Protein AF-A0A5N4AB97-F1 (afdb_monomer)

Mean predicted aligned error: 15.53 Å

InterPro domains:
  IPR000719 Protein kinase domain [PF00069] (28-121)
  IPR000719 Protein kinase domain [PS50011] (28-212)
  IPR011009 Protein kinase-like domain superfamily [SSF56112] (27-206)
  IPR017441 Protein kinase, ATP binding site [PS00107] (34-59)

Structure (mmCIF, N/CA/C/O backbone):
data_AF-A0A5N4AB97-F1
#
_entry.id   AF-A0A5N4AB97-F1
#
loop_
_atom_site.group_PDB
_atom_site.id
_atom_site.type_symbol
_atom_site.label_atom_id
_atom_site.label_alt_id
_atom_site.label_comp_id
_atom_site.label_asym_id
_atom_site.label_entity_id
_atom_site.label_seq_id
_atom_site.pdbx_PDB_ins_code
_atom_site.Cartn_x
_atom_site.Cartn_y
_atom_site.Cartn_z
_atom_site.occupancy
_atom_site.B_iso_or_equiv
_atom_site.auth_seq_id
_atom_site.auth_comp_id
_atom_site.auth_asym_id
_atom_site.auth_atom_id
_atom_site.pdbx_PDB_model_num
ATOM 1 N N . MET A 1 1 ? 22.735 -23.171 37.800 1.00 32.88 1 MET A N 1
ATOM 2 C CA . MET A 1 1 ? 22.815 -22.797 36.371 1.00 32.88 1 MET A CA 1
ATOM 3 C C . MET A 1 1 ? 21.417 -22.497 35.858 1.00 32.88 1 MET A C 1
ATOM 5 O O . MET A 1 1 ? 20.535 -23.327 35.999 1.00 32.88 1 MET A O 1
ATOM 9 N N . SER A 1 2 ? 21.238 -21.265 35.385 1.00 30.67 2 SER A N 1
ATOM 10 C CA . SER A 1 2 ? 19.986 -20.516 35.212 1.00 30.67 2 SER A CA 1
ATOM 11 C C . SER A 1 2 ? 18.867 -21.206 34.412 1.00 30.67 2 SER A C 1
ATOM 13 O O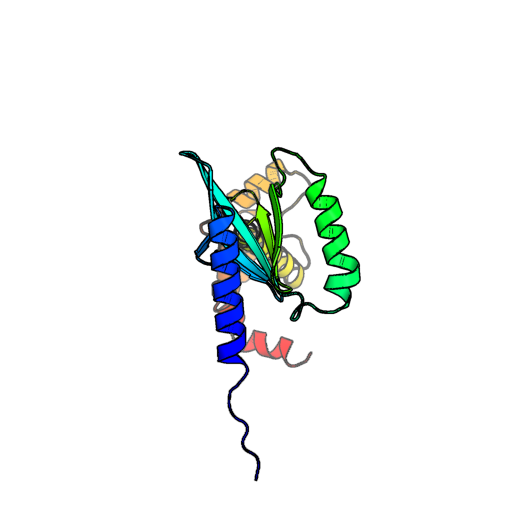 . SER A 1 2 ? 19.073 -21.641 33.282 1.00 30.67 2 SER A O 1
ATOM 15 N N . LEU A 1 3 ? 17.657 -21.192 34.989 1.00 32.88 3 LEU A N 1
ATOM 16 C CA . LEU A 1 3 ? 16.373 -21.345 34.303 1.00 32.88 3 LEU A CA 1
ATOM 17 C C . LEU A 1 3 ? 16.044 -20.058 33.521 1.00 32.88 3 LEU A C 1
ATOM 19 O O . LEU A 1 3 ? 15.574 -19.085 34.109 1.00 32.88 3 LEU A O 1
ATOM 23 N N . PHE A 1 4 ? 16.163 -20.067 32.193 1.00 29.14 4 PHE A N 1
ATOM 24 C CA . PHE A 1 4 ? 15.469 -19.089 31.343 1.00 29.14 4 PHE A CA 1
ATOM 25 C C . PHE A 1 4 ? 14.158 -19.693 30.833 1.00 29.14 4 PHE A C 1
ATOM 27 O O . PHE A 1 4 ? 14.073 -20.301 29.769 1.00 29.14 4 PHE A O 1
ATOM 34 N N . ARG A 1 5 ? 13.113 -19.550 31.653 1.00 32.31 5 ARG A N 1
ATOM 35 C CA . ARG A 1 5 ? 11.745 -19.986 31.353 1.00 32.31 5 ARG A CA 1
ATOM 36 C C . ARG A 1 5 ? 11.065 -18.952 30.444 1.00 32.31 5 ARG A C 1
ATOM 38 O O . ARG A 1 5 ? 11.001 -17.769 30.774 1.00 32.31 5 ARG A O 1
ATOM 45 N N . PHE A 1 6 ? 10.528 -19.409 29.313 1.00 35.88 6 PHE A N 1
ATOM 46 C CA . PHE A 1 6 ? 9.675 -18.655 28.387 1.00 35.88 6 PHE A CA 1
ATOM 47 C C . PHE A 1 6 ? 8.452 -18.040 29.107 1.00 35.88 6 PHE A C 1
ATOM 49 O O . PHE A 1 6 ? 7.396 -18.659 29.194 1.00 35.88 6 PHE A O 1
ATOM 56 N N . HIS A 1 7 ? 8.569 -16.804 29.604 1.00 35.62 7 HIS A N 1
ATOM 57 C CA . HIS A 1 7 ? 7.453 -16.076 30.237 1.00 35.62 7 HIS A CA 1
ATOM 58 C C . HIS A 1 7 ? 6.840 -14.962 29.367 1.00 35.62 7 HIS A C 1
ATOM 60 O O . HIS A 1 7 ? 5.717 -14.534 29.631 1.00 35.62 7 HIS A O 1
ATOM 66 N N . LYS A 1 8 ? 7.503 -14.526 28.283 1.00 36.41 8 LYS A N 1
ATOM 67 C CA . LYS A 1 8 ? 7.011 -13.415 27.436 1.00 36.41 8 LYS A CA 1
ATOM 68 C C . LYS A 1 8 ? 5.782 -13.757 26.574 1.00 36.41 8 LYS A C 1
ATOM 70 O O . LYS A 1 8 ? 5.009 -12.859 26.265 1.00 36.41 8 LYS A O 1
ATOM 75 N N . SER A 1 9 ? 5.572 -15.022 26.199 1.00 47.09 9 SER A N 1
ATOM 76 C CA . SER A 1 9 ? 4.511 -15.405 25.244 1.00 47.09 9 SER A CA 1
ATOM 77 C C . SER A 1 9 ? 3.095 -15.381 25.853 1.00 47.09 9 SER A C 1
ATOM 79 O O . SER A 1 9 ? 2.187 -14.797 25.265 1.00 47.09 9 SER A O 1
ATOM 81 N N . LYS A 1 10 ? 2.906 -15.912 27.072 1.00 45.75 10 LYS A N 1
ATOM 82 C CA . LYS A 1 10 ? 1.581 -15.979 27.726 1.00 45.75 10 LYS A CA 1
ATOM 83 C C . LYS A 1 10 ? 1.002 -14.607 28.091 1.00 45.75 10 LYS A C 1
ATOM 85 O O . LYS A 1 10 ? -0.193 -14.389 27.926 1.00 45.75 10 LYS A O 1
ATOM 90 N N . SER A 1 11 ? 1.834 -13.678 28.569 1.00 58.28 11 SER A N 1
ATOM 91 C CA . SER A 1 11 ? 1.376 -12.343 28.987 1.00 58.28 11 SER A CA 1
ATOM 92 C C . SER A 1 11 ? 0.908 -11.491 27.799 1.00 58.28 11 SER A C 1
ATOM 94 O O . SER A 1 11 ? -0.183 -10.931 27.854 1.00 58.28 11 SER A O 1
ATOM 96 N N . ILE A 1 12 ? 1.673 -11.470 26.700 1.00 59.78 12 ILE A N 1
ATOM 97 C CA . ILE A 1 12 ? 1.332 -10.708 25.484 1.00 59.78 12 ILE A CA 1
ATOM 98 C C . ILE A 1 12 ? 0.067 -11.269 24.821 1.00 59.78 12 ILE A C 1
ATOM 100 O O . ILE A 1 12 ? -0.774 -10.513 24.331 1.00 59.78 12 ILE A O 1
ATOM 104 N N . TYR A 1 13 ? -0.081 -12.596 24.810 1.00 59.31 13 TYR A N 1
ATOM 105 C CA . TYR A 1 13 ? -1.264 -13.257 24.263 1.00 59.31 13 TYR A CA 1
ATOM 106 C C . TYR A 1 13 ? -2.533 -12.894 25.050 1.00 59.31 13 TYR A C 1
ATOM 108 O O . TYR A 1 13 ? -3.534 -12.500 24.454 1.00 59.31 13 TYR A O 1
ATOM 116 N N . ASN A 1 14 ? -2.463 -12.916 26.384 1.00 68.75 14 ASN A N 1
ATOM 117 C CA . ASN A 1 14 ? -3.582 -12.529 27.245 1.00 68.75 14 ASN A CA 1
ATOM 118 C C . ASN A 1 14 ? -3.942 -11.037 27.109 1.00 68.75 14 ASN A C 1
ATOM 120 O O . ASN A 1 14 ? -5.120 -10.707 27.006 1.00 68.75 14 ASN A O 1
ATOM 124 N N . GLU A 1 15 ? -2.947 -10.143 27.030 1.00 73.06 15 GLU A N 1
ATOM 125 C CA . GLU A 1 15 ? -3.148 -8.700 26.792 1.00 73.06 15 GLU A CA 1
ATOM 126 C C . GLU A 1 15 ? -3.842 -8.452 25.437 1.00 73.06 15 GLU A C 1
ATOM 128 O O . GLU A 1 15 ? -4.758 -7.639 25.329 1.00 73.06 15 GLU A O 1
ATOM 133 N N . THR A 1 16 ? -3.474 -9.221 24.406 1.00 77.50 16 THR A N 1
ATOM 134 C CA . THR A 1 16 ? -4.087 -9.135 23.070 1.00 77.50 16 THR A CA 1
ATOM 135 C C . THR A 1 16 ? -5.552 -9.583 23.080 1.00 77.50 16 THR A C 1
ATOM 137 O O . THR A 1 16 ? -6.397 -8.937 22.458 1.00 77.50 16 THR A O 1
ATOM 140 N N . ILE A 1 17 ? -5.876 -10.662 23.801 1.00 81.44 17 ILE A N 1
ATOM 141 C CA . ILE A 1 17 ? -7.257 -11.147 23.938 1.00 81.44 17 ILE A CA 1
ATOM 142 C C . ILE A 1 17 ? -8.130 -10.114 24.652 1.00 81.44 17 ILE A C 1
ATOM 144 O O . ILE A 1 17 ? -9.234 -9.827 24.189 1.00 81.44 17 ILE A O 1
ATOM 148 N N . GLU A 1 18 ? -7.648 -9.539 25.754 1.00 87.00 18 GLU A N 1
ATOM 149 C CA . GLU A 1 18 ? -8.392 -8.508 26.485 1.00 87.00 18 GLU A CA 1
ATOM 150 C C . GLU A 1 18 ? -8.622 -7.255 25.633 1.00 87.00 18 GLU A C 1
ATOM 152 O O . GLU A 1 18 ? -9.734 -6.722 25.606 1.00 87.00 18 GLU A O 1
ATOM 157 N N . ASN A 1 19 ? -7.631 -6.845 24.836 1.00 89.00 19 ASN A N 1
ATOM 158 C CA . ASN A 1 19 ? -7.804 -5.750 23.884 1.00 89.00 19 ASN A CA 1
ATOM 159 C C . ASN A 1 19 ? -8.920 -6.036 22.872 1.00 89.00 19 ASN A C 1
ATOM 161 O O . ASN A 1 19 ? -9.784 -5.188 22.653 1.00 89.00 19 ASN A O 1
ATOM 165 N N . PHE A 1 20 ? -8.945 -7.235 22.280 1.00 89.88 20 PHE A N 1
ATOM 166 C CA . PHE A 1 20 ? -9.992 -7.609 21.326 1.00 89.88 20 PHE A CA 1
ATOM 167 C C . PHE A 1 20 ? -11.374 -7.719 21.971 1.00 89.88 20 PHE A C 1
ATOM 169 O O . PHE A 1 20 ? -12.363 -7.339 21.346 1.00 89.88 20 PHE A O 1
ATOM 176 N N . LYS A 1 21 ? -11.467 -8.167 23.228 1.00 90.69 21 LYS A N 1
ATOM 177 C CA . LYS A 1 21 ? -12.730 -8.125 23.979 1.00 90.69 21 LYS A CA 1
ATOM 178 C C . LYS A 1 21 ? -13.211 -6.690 24.180 1.00 90.69 21 LYS A C 1
ATOM 180 O O . LYS A 1 21 ? -14.392 -6.425 23.974 1.00 90.69 21 LYS A O 1
ATOM 185 N N . CYS A 1 22 ? -12.320 -5.778 24.567 1.00 92.00 22 CYS A N 1
ATOM 186 C CA . CYS A 1 22 ? -12.648 -4.363 24.742 1.00 92.00 22 CYS A CA 1
ATOM 187 C C . CYS A 1 22 ? -13.137 -3.738 23.424 1.00 92.00 22 CYS A C 1
ATOM 189 O O . CYS A 1 22 ? -14.217 -3.154 23.381 1.00 92.00 22 CYS A O 1
ATOM 191 N N . LEU A 1 23 ? -12.420 -3.974 22.321 1.00 92.94 23 LEU A N 1
ATOM 192 C CA . LEU A 1 23 ? -12.822 -3.525 20.984 1.00 92.94 23 LEU A CA 1
ATOM 193 C C . LEU A 1 23 ? -14.185 -4.076 20.559 1.00 92.94 23 LEU A C 1
ATOM 195 O O . LEU A 1 23 ? -15.013 -3.322 20.052 1.00 92.94 23 LEU A O 1
ATOM 199 N N . LYS A 1 24 ? -14.459 -5.357 20.834 1.00 92.69 24 LYS A N 1
ATOM 200 C CA . LYS A 1 24 ? -15.750 -5.978 20.516 1.00 92.69 24 LYS A CA 1
ATOM 201 C C . LYS A 1 24 ? -16.909 -5.316 21.264 1.00 92.69 24 LYS A C 1
ATOM 203 O O . LYS A 1 24 ? -17.969 -5.135 20.676 1.00 92.69 24 LYS A O 1
ATOM 208 N N . ARG A 1 25 ? -16.711 -4.908 22.525 1.00 91.81 25 ARG A N 1
ATOM 209 C CA . ARG A 1 25 ? -17.718 -4.139 23.289 1.00 91.81 25 ARG A CA 1
ATOM 210 C C . ARG A 1 25 ? -17.980 -2.759 22.683 1.00 91.81 25 ARG A C 1
ATOM 212 O O . ARG A 1 25 ? -19.085 -2.251 22.805 1.00 91.81 25 ARG A O 1
ATOM 219 N N . LEU A 1 26 ? -16.986 -2.183 22.009 1.00 92.19 26 LEU A N 1
ATOM 220 C CA . LEU A 1 26 ? -17.092 -0.918 21.276 1.00 92.19 26 LEU A CA 1
ATOM 221 C C . LEU A 1 26 ? -17.614 -1.096 19.837 1.00 92.19 26 LEU A C 1
ATOM 223 O O . LEU A 1 26 ? -17.640 -0.134 19.075 1.00 92.19 26 LEU A O 1
ATOM 227 N N . GLY A 1 27 ? -18.017 -2.313 19.454 1.00 93.75 27 GLY A N 1
ATOM 228 C CA . GLY A 1 27 ? -18.560 -2.622 18.130 1.00 93.75 27 GLY A CA 1
ATOM 229 C C . GLY A 1 27 ? -17.512 -2.947 17.064 1.00 93.75 27 GLY A C 1
ATOM 230 O O .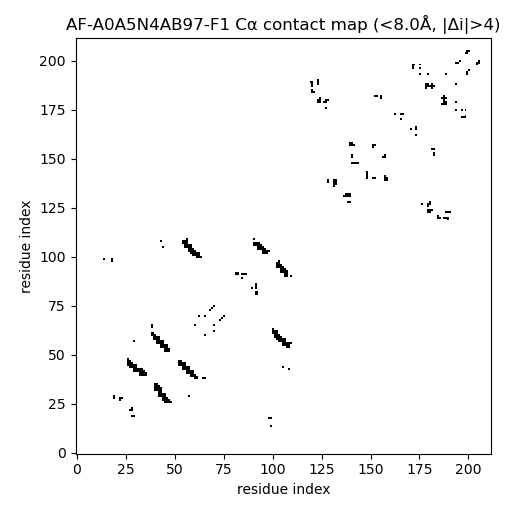 GLY A 1 27 ? -17.879 -3.107 15.903 1.00 93.75 27 GLY A O 1
ATOM 231 N N . TYR A 1 28 ? -16.230 -3.073 17.423 1.00 96.06 28 TYR A N 1
ATOM 232 C CA . TYR A 1 28 ? -15.148 -3.381 16.485 1.00 96.06 28 TYR A CA 1
ATOM 233 C C . TYR A 1 28 ? -14.708 -4.844 16.558 1.00 96.06 28 TYR A C 1
ATOM 235 O O . TYR A 1 28 ? -14.349 -5.358 17.618 1.00 96.06 28 TYR A O 1
ATOM 243 N N . VAL A 1 29 ? -14.634 -5.498 15.402 1.00 95.75 29 VAL A N 1
ATOM 244 C CA . VAL A 1 29 ? -14.070 -6.843 15.248 1.00 95.75 29 VAL A CA 1
ATOM 245 C C . VAL A 1 29 ? -12.880 -6.776 14.302 1.00 95.75 29 VAL A C 1
ATOM 247 O O . VAL A 1 29 ? -13.022 -6.389 13.145 1.00 95.75 29 VAL A O 1
ATOM 250 N N . ILE A 1 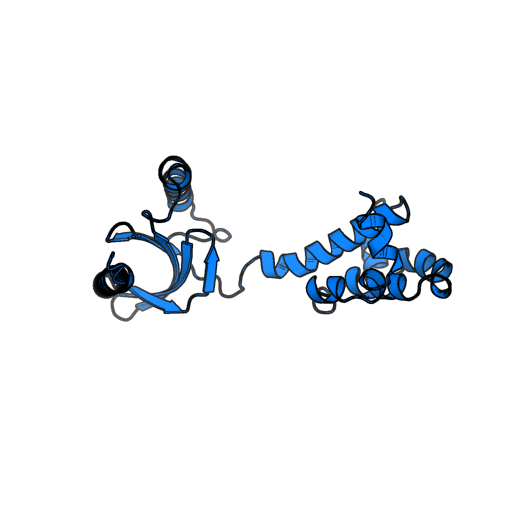30 ? -11.698 -7.148 14.794 1.00 95.44 30 ILE A N 1
ATOM 251 C CA . ILE A 1 30 ? -10.468 -7.193 13.995 1.00 95.44 30 ILE A CA 1
ATOM 252 C C . ILE A 1 30 ? -10.399 -8.530 13.249 1.00 95.44 30 ILE A C 1
ATOM 254 O O . ILE A 1 30 ? -10.517 -9.591 13.858 1.00 95.44 30 ILE A O 1
ATOM 258 N N . GLY A 1 31 ? -10.207 -8.467 11.935 1.00 93.56 31 GLY A N 1
ATOM 259 C CA . GLY A 1 31 ? -10.077 -9.606 11.031 1.00 93.56 31 GLY A C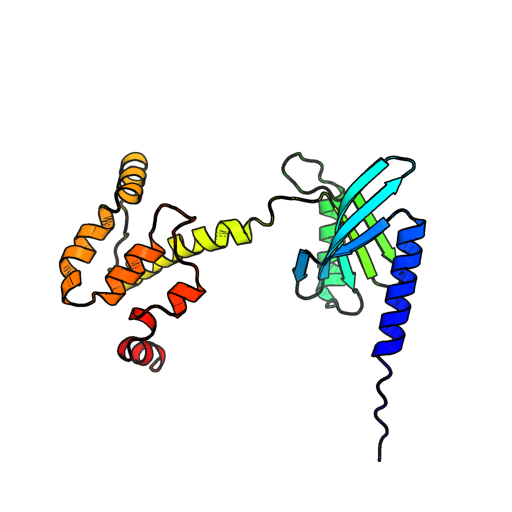A 1
ATOM 260 C C . GLY A 1 31 ? -8.639 -9.831 10.556 1.00 93.56 31 GLY A C 1
ATOM 261 O O . GLY A 1 31 ? -7.670 -9.582 11.278 1.00 93.56 31 GLY A O 1
ATOM 262 N N . GLN A 1 32 ? -8.503 -10.323 9.320 1.00 92.88 32 GLN A N 1
ATOM 263 C CA . GLN A 1 32 ? -7.213 -10.708 8.739 1.00 92.88 32 GLN A CA 1
ATOM 264 C C . GLN A 1 32 ? -6.244 -9.529 8.578 1.00 92.88 32 GLN A C 1
ATOM 266 O O . GLN A 1 32 ? -6.657 -8.393 8.331 1.00 92.88 32 GLN A O 1
ATOM 271 N N . LYS A 1 33 ? -4.941 -9.820 8.664 1.00 93.50 33 LYS A N 1
ATOM 272 C CA . LYS A 1 33 ? -3.867 -8.869 8.350 1.00 93.50 33 LYS A CA 1
ATOM 273 C C . LYS A 1 33 ? -3.854 -8.586 6.843 1.00 93.50 33 LYS A C 1
ATOM 275 O O . LYS A 1 33 ? -3.930 -9.519 6.054 1.00 93.50 33 LYS A O 1
ATOM 280 N N . ILE A 1 34 ? -3.741 -7.315 6.472 1.00 91.06 34 ILE A N 1
ATOM 281 C CA . ILE A 1 34 ? -3.623 -6.831 5.084 1.00 91.06 34 ILE A CA 1
ATOM 282 C C . ILE A 1 34 ? -2.331 -6.052 4.833 1.00 91.06 34 ILE A C 1
ATOM 284 O O . ILE A 1 34 ? -1.974 -5.835 3.688 1.00 91.06 34 ILE A O 1
ATOM 288 N N . GLY A 1 35 ? -1.619 -5.651 5.887 1.00 87.19 35 GLY A N 1
ATOM 289 C CA . GLY A 1 35 ? -0.333 -4.977 5.760 1.00 87.19 35 GLY A CA 1
ATOM 290 C C . GLY A 1 35 ? 0.506 -5.120 7.022 1.00 87.19 35 GLY A C 1
ATOM 291 O O . GLY A 1 35 ? -0.012 -5.350 8.119 1.00 87.19 35 GLY A O 1
ATOM 292 N N . GLU A 1 36 ? 1.816 -4.984 6.873 1.00 87.12 36 GLU A N 1
ATOM 293 C CA . GLU A 1 36 ? 2.775 -5.014 7.971 1.00 87.12 36 GLU A CA 1
ATOM 294 C C . GLU A 1 36 ? 3.862 -3.973 7.724 1.00 87.12 36 GLU A C 1
ATOM 296 O O . GLU A 1 36 ? 4.356 -3.823 6.614 1.00 87.12 36 GLU A O 1
ATOM 301 N N . GLY A 1 37 ? 4.208 -3.235 8.771 1.00 77.00 37 GLY A N 1
ATOM 302 C CA . GLY A 1 37 ? 5.336 -2.317 8.799 1.00 77.00 37 GLY A CA 1
ATOM 303 C C . GLY A 1 37 ? 6.201 -2.600 10.022 1.00 77.00 37 GLY A C 1
ATOM 304 O O . GLY A 1 37 ? 5.853 -3.423 10.866 1.00 77.00 37 GLY A O 1
ATOM 305 N N . ALA A 1 38 ? 7.308 -1.871 10.162 1.00 72.06 38 ALA A N 1
ATOM 306 C CA . ALA A 1 38 ? 8.312 -2.133 11.199 1.00 72.06 38 ALA A CA 1
ATOM 307 C C . ALA A 1 38 ? 7.751 -2.179 12.640 1.00 72.06 38 ALA A C 1
ATOM 309 O O . ALA A 1 38 ? 8.228 -2.953 13.468 1.00 72.06 38 ALA A O 1
ATOM 310 N N . TYR A 1 39 ? 6.728 -1.369 12.942 1.00 77.88 39 TYR A N 1
ATOM 311 C CA . TYR A 1 39 ? 6.141 -1.244 14.289 1.00 77.88 39 TYR A CA 1
ATOM 312 C C . TYR A 1 39 ? 4.613 -1.343 14.311 1.00 77.88 39 TYR A C 1
ATOM 314 O O . TYR A 1 39 ? 3.985 -1.137 15.354 1.00 77.88 39 TYR A O 1
ATOM 322 N N . SER A 1 40 ? 4.005 -1.635 13.164 1.00 85.50 40 SER A N 1
ATOM 323 C CA . SER A 1 40 ? 2.558 -1.626 13.004 1.00 85.50 40 SER A CA 1
ATOM 324 C C . SER A 1 40 ? 2.091 -2.776 12.141 1.00 85.50 40 SER A C 1
ATOM 326 O O . SER A 1 40 ? 2.755 -3.146 11.179 1.00 85.50 40 SER A O 1
ATOM 328 N N . LYS A 1 41 ? 0.893 -3.271 12.420 1.00 91.44 41 LYS A N 1
ATOM 329 C CA . LYS A 1 41 ? 0.174 -4.161 11.509 1.00 91.44 41 LYS A CA 1
ATOM 330 C C . LYS A 1 41 ? -1.127 -3.503 11.091 1.00 91.44 41 LYS A C 1
ATOM 332 O O . LYS A 1 41 ? -1.749 -2.819 11.899 1.00 91.44 41 LYS A O 1
ATOM 337 N N . VAL A 1 42 ? -1.533 -3.718 9.852 1.00 93.00 42 VAL A N 1
ATOM 338 C CA . VAL A 1 42 ? -2.822 -3.263 9.338 1.00 93.00 42 VAL A CA 1
ATOM 339 C C . VAL A 1 42 ? -3.698 -4.488 9.137 1.00 93.00 42 VAL A C 1
ATOM 341 O O . VAL A 1 42 ? -3.290 -5.441 8.476 1.00 93.00 42 VAL A O 1
ATOM 344 N N . CYS A 1 43 ? -4.888 -4.479 9.724 1.00 94.81 43 CYS A N 1
ATOM 345 C CA . CYS A 1 43 ? -5.880 -5.541 9.590 1.00 94.81 43 CYS A CA 1
ATOM 346 C C . CYS A 1 43 ? -7.175 -4.995 8.988 1.00 94.81 43 CYS A C 1
ATOM 348 O O . CYS A 1 43 ? -7.481 -3.815 9.134 1.00 94.81 43 CYS A O 1
ATOM 350 N N . ILE A 1 44 ? -7.977 -5.861 8.374 1.00 95.31 44 ILE A N 1
ATOM 351 C CA . ILE A 1 44 ? -9.394 -5.557 8.142 1.00 95.31 44 ILE A CA 1
ATOM 352 C C . ILE A 1 44 ? -10.077 -5.444 9.506 1.00 95.31 44 ILE A C 1
ATOM 354 O O . ILE A 1 44 ? -9.770 -6.208 10.420 1.00 95.31 44 ILE A O 1
ATOM 358 N N . ALA A 1 45 ? -11.013 -4.516 9.644 1.00 96.81 45 ALA A N 1
ATOM 359 C CA . ALA A 1 45 ? -11.908 -4.432 10.783 1.00 96.81 45 ALA A CA 1
ATOM 360 C C . ALA A 1 45 ? -13.360 -4.306 10.314 1.00 96.81 45 ALA A C 1
ATOM 362 O O . ALA A 1 45 ? -13.639 -3.753 9.252 1.00 96.81 45 ALA A O 1
ATOM 363 N N . LEU A 1 46 ? -14.286 -4.824 11.111 1.00 96.31 46 LEU A N 1
ATOM 364 C CA . LEU A 1 46 ? -15.718 -4.615 10.938 1.00 96.31 46 LEU A CA 1
ATOM 365 C C . LEU A 1 46 ? -16.218 -3.789 12.116 1.00 96.31 46 LEU A C 1
ATOM 367 O O . LEU A 1 46 ? -15.978 -4.155 13.267 1.00 96.31 46 LEU A O 1
ATOM 371 N N . PHE A 1 47 ? -16.892 -2.683 11.824 1.00 96.31 47 PHE A N 1
ATOM 372 C CA . PHE A 1 47 ? -17.608 -1.888 12.811 1.00 96.31 47 PHE A CA 1
ATOM 373 C C . PHE A 1 47 ? -19.103 -2.170 12.700 1.00 96.31 47 PHE A C 1
ATOM 375 O O . PHE A 1 47 ? -19.649 -2.101 11.600 1.00 96.31 47 PHE A O 1
ATOM 382 N N . THR A 1 48 ? -19.750 -2.488 13.820 1.00 94.69 48 THR A N 1
ATOM 383 C CA . THR A 1 48 ? -21.191 -2.763 13.895 1.00 94.69 48 THR A CA 1
ATOM 384 C C . THR A 1 48 ? -21.856 -1.804 14.876 1.00 94.69 48 THR A C 1
ATOM 386 O O . THR A 1 48 ? -21.444 -1.726 16.034 1.00 94.69 48 THR A O 1
ATOM 389 N N . ARG A 1 49 ? -22.903 -1.099 14.434 1.00 91.00 49 ARG A N 1
ATOM 390 C CA . ARG A 1 49 ? -23.747 -0.251 15.288 1.00 91.00 49 ARG A CA 1
ATOM 391 C C . ARG A 1 49 ? -25.211 -0.414 14.879 1.00 91.00 49 ARG A C 1
ATOM 393 O O . ARG A 1 49 ? -25.609 0.069 13.824 1.00 91.00 49 ARG A O 1
ATOM 400 N N . GLY A 1 50 ? -25.999 -1.087 15.721 1.00 89.75 50 GLY A N 1
ATOM 401 C CA . GLY A 1 50 ? -27.340 -1.543 15.332 1.00 89.75 50 GLY A CA 1
ATOM 402 C C . GLY A 1 50 ? -27.245 -2.523 14.160 1.00 89.75 50 GLY A C 1
ATOM 403 O O . GLY A 1 50 ? -26.372 -3.389 14.167 1.00 89.75 50 GLY A O 1
ATOM 404 N N . ASP A 1 51 ? -28.072 -2.325 13.136 1.00 89.88 51 ASP A N 1
ATOM 405 C CA . ASP A 1 51 ? -28.073 -3.149 11.916 1.00 89.88 51 ASP A CA 1
ATOM 406 C C . ASP A 1 51 ? -26.998 -2.740 10.891 1.00 89.88 51 ASP A C 1
ATOM 408 O O . ASP A 1 51 ? -26.797 -3.410 9.879 1.00 89.88 51 ASP A O 1
ATOM 412 N N . VAL A 1 52 ? -26.280 -1.637 11.132 1.00 90.94 52 VAL A N 1
ATOM 413 C CA . VAL A 1 52 ? -25.280 -1.119 10.193 1.00 90.94 52 VAL A CA 1
ATOM 414 C C . VAL A 1 52 ? -23.926 -1.781 10.441 1.00 90.94 52 VAL A C 1
ATOM 416 O O . VAL A 1 52 ? -23.361 -1.669 11.532 1.00 90.94 52 VAL A O 1
ATOM 419 N N . GLN A 1 53 ? -23.366 -2.394 9.394 1.00 93.81 53 GLN A N 1
ATOM 420 C CA . GLN A 1 53 ? -21.971 -2.835 9.346 1.00 93.81 53 GLN A CA 1
ATOM 421 C C . GLN A 1 53 ? -21.151 -2.006 8.357 1.00 93.81 53 GLN A C 1
ATOM 423 O O . GLN A 1 53 ? -21.533 -1.837 7.201 1.00 93.81 53 GLN A O 1
ATOM 428 N N . LYS A 1 54 ? -19.974 -1.546 8.793 1.00 94.06 54 LYS A N 1
ATOM 429 C CA . LYS A 1 54 ? -18.981 -0.881 7.938 1.00 94.06 54 LYS A CA 1
ATOM 430 C C . LYS A 1 54 ? -17.660 -1.649 7.967 1.00 94.06 54 LYS A C 1
ATOM 432 O O . LYS A 1 54 ? -17.136 -1.964 9.036 1.00 94.06 54 LYS A O 1
ATOM 437 N N . LYS A 1 55 ? -17.107 -1.929 6.783 1.00 95.56 55 LYS A N 1
ATOM 438 C CA . LYS A 1 55 ? -15.776 -2.532 6.618 1.00 95.56 55 LYS A CA 1
ATOM 439 C C . LYS A 1 55 ? -14.704 -1.445 6.624 1.00 95.56 55 LYS A C 1
ATOM 441 O O . LYS A 1 55 ? -14.806 -0.480 5.873 1.00 95.56 55 LYS A O 1
ATOM 446 N N . LEU A 1 56 ? -13.687 -1.626 7.459 1.00 95.88 56 LEU A N 1
ATOM 447 C CA . LEU A 1 56 ? -12.638 -0.659 7.778 1.00 95.88 56 LEU A CA 1
ATOM 448 C C . LEU A 1 56 ? -11.246 -1.293 7.654 1.00 95.88 56 LEU A C 1
ATOM 450 O O . LEU A 1 56 ? -11.100 -2.518 7.661 1.00 95.88 56 LEU A O 1
ATOM 454 N N . ALA A 1 57 ? -10.219 -0.453 7.578 1.00 95.25 57 ALA A N 1
ATOM 455 C CA . ALA A 1 57 ? -8.840 -0.834 7.857 1.00 95.25 57 ALA A CA 1
ATOM 456 C C . ALA A 1 57 ? -8.476 -0.397 9.283 1.00 95.25 57 ALA A C 1
ATOM 458 O O . ALA A 1 57 ? -8.874 0.672 9.734 1.00 95.25 57 ALA A O 1
ATOM 459 N N . CYS A 1 58 ? -7.725 -1.217 10.012 1.00 95.56 58 CYS A N 1
ATOM 460 C CA . CYS A 1 58 ? -7.271 -0.918 11.365 1.00 95.56 58 CYS A CA 1
ATOM 461 C C . CYS A 1 58 ? -5.748 -1.010 11.435 1.00 95.56 58 CYS A C 1
ATOM 463 O O . CYS A 1 58 ? -5.193 -2.107 11.339 1.00 95.56 58 CYS A O 1
ATOM 465 N N . LYS A 1 59 ? -5.073 0.132 11.610 1.00 92.25 59 LYS A N 1
ATOM 466 C CA . LYS A 1 59 ? -3.626 0.199 11.860 1.00 92.25 59 LYS A CA 1
ATOM 467 C C . LYS A 1 59 ? -3.385 0.081 13.362 1.00 92.25 59 LYS A C 1
ATOM 469 O O . LYS A 1 59 ? -3.814 0.925 14.144 1.00 92.25 59 LYS A O 1
ATOM 474 N N . ILE A 1 60 ? -2.712 -0.994 13.752 1.00 92.62 60 ILE A N 1
ATOM 475 C CA . ILE A 1 60 ? -2.444 -1.385 15.135 1.00 92.62 60 ILE A CA 1
ATOM 476 C C . ILE A 1 60 ? -0.971 -1.121 15.423 1.00 92.62 60 ILE A C 1
ATOM 478 O O . ILE A 1 60 ? -0.103 -1.729 14.794 1.00 92.62 60 ILE A O 1
ATOM 482 N N . ILE A 1 61 ? -0.690 -0.246 16.385 1.00 88.88 61 ILE A N 1
ATOM 483 C CA . ILE A 1 61 ? 0.661 0.182 16.754 1.00 88.88 61 ILE A CA 1
ATOM 484 C C . ILE A 1 61 ? 0.916 -0.182 18.210 1.00 88.88 61 ILE A C 1
ATOM 486 O O . ILE A 1 61 ? 0.217 0.279 19.110 1.00 88.88 61 ILE A O 1
ATOM 490 N N . ASN A 1 62 ? 1.935 -1.002 18.458 1.00 84.44 62 ASN A N 1
ATOM 491 C CA . ASN A 1 62 ? 2.340 -1.329 19.820 1.00 84.44 62 ASN A CA 1
ATOM 492 C C . ASN A 1 62 ? 3.358 -0.293 20.313 1.00 84.44 62 ASN A C 1
ATOM 494 O O . ASN A 1 62 ? 4.510 -0.304 19.874 1.00 84.44 62 ASN A O 1
ATOM 498 N N . LYS A 1 63 ? 2.960 0.570 21.254 1.00 78.94 63 LYS A N 1
ATOM 499 C CA . LYS A 1 63 ? 3.827 1.638 21.769 1.00 78.94 63 LYS A CA 1
ATOM 500 C C . LYS A 1 63 ? 5.058 1.094 22.505 1.00 78.94 63 LYS A C 1
ATOM 502 O O . LYS A 1 63 ? 6.115 1.696 22.420 1.00 78.94 63 LYS A O 1
ATOM 507 N N . LYS A 1 64 ? 4.990 -0.089 23.140 1.00 75.06 64 LYS A N 1
ATOM 508 C CA . LYS A 1 64 ? 6.172 -0.714 23.785 1.00 75.06 64 LYS A CA 1
ATOM 509 C C . LYS 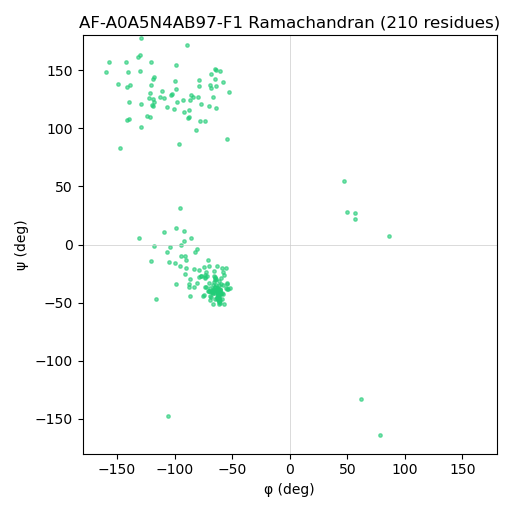A 1 64 ? 7.245 -1.127 22.770 1.00 75.06 64 LYS A C 1
ATOM 511 O O . LYS A 1 64 ? 8.410 -1.238 23.132 1.00 75.06 64 LYS A O 1
ATOM 516 N N . ARG A 1 65 ? 6.850 -1.425 21.526 1.00 70.62 65 ARG A N 1
ATOM 517 C CA . ARG A 1 65 ? 7.764 -1.833 20.444 1.00 70.62 65 ARG A CA 1
ATOM 518 C C . ARG A 1 65 ? 8.190 -0.672 19.549 1.00 70.62 65 ARG A C 1
ATOM 520 O O . ARG A 1 65 ? 9.169 -0.810 18.821 1.00 70.62 65 ARG A O 1
ATOM 527 N N . ALA A 1 66 ? 7.460 0.437 19.577 1.00 67.44 66 ALA A N 1
ATOM 528 C CA . ALA A 1 66 ? 7.809 1.640 18.842 1.00 67.44 66 ALA A CA 1
ATOM 529 C C . ALA A 1 66 ? 9.062 2.296 19.448 1.00 67.44 66 ALA A C 1
ATOM 531 O O . ALA A 1 66 ? 9.192 2.400 20.667 1.00 67.44 66 ALA A O 1
ATOM 532 N N . ARG A 1 67 ? 9.989 2.761 18.599 1.00 67.50 67 ARG A N 1
ATOM 533 C CA . ARG A 1 67 ? 11.139 3.565 19.052 1.00 67.50 67 ARG A CA 1
ATOM 534 C C . ARG A 1 67 ? 10.653 4.860 19.721 1.00 67.50 67 ARG A C 1
ATOM 536 O O . ARG A 1 67 ? 9.635 5.422 19.317 1.00 67.50 67 ARG A O 1
ATOM 543 N N . SER A 1 68 ? 11.409 5.362 20.697 1.00 65.75 68 SER A N 1
ATOM 544 C CA . SER A 1 68 ? 11.084 6.580 21.462 1.00 65.75 68 SER A CA 1
ATOM 545 C C . SER A 1 68 ? 10.844 7.811 20.579 1.00 65.75 68 SER A C 1
ATOM 547 O O . SER A 1 68 ? 9.918 8.577 20.835 1.00 65.75 68 SER A O 1
ATOM 549 N N . GLU A 1 69 ? 11.601 7.972 19.491 1.00 62.72 69 GLU A N 1
ATOM 550 C CA . GLU A 1 69 ? 11.392 9.055 18.519 1.00 62.72 69 GLU A CA 1
ATOM 551 C C . GLU A 1 69 ? 10.044 8.956 17.791 1.00 62.72 69 GLU A C 1
ATOM 553 O O . GLU A 1 69 ? 9.376 9.974 17.595 1.00 62.72 69 GLU A O 1
ATOM 558 N N . LEU A 1 70 ? 9.603 7.740 17.441 1.00 60.22 70 LEU A N 1
ATOM 559 C CA . LEU A 1 70 ? 8.301 7.508 16.808 1.00 60.22 70 LEU A CA 1
ATOM 560 C C . LEU A 1 70 ? 7.164 7.933 17.742 1.00 60.22 70 LEU A C 1
ATOM 562 O O . LEU A 1 70 ? 6.219 8.580 17.304 1.00 60.22 70 LEU A O 1
ATOM 566 N N . MET A 1 71 ? 7.286 7.625 19.035 1.00 65.19 71 MET A N 1
ATOM 567 C CA . MET A 1 71 ? 6.287 7.985 20.042 1.00 65.19 71 MET A CA 1
ATOM 568 C C . MET A 1 71 ? 6.229 9.478 20.341 1.00 65.19 71 MET A C 1
ATOM 570 O O . MET A 1 71 ? 5.137 10.016 20.489 1.00 65.19 71 MET A O 1
ATOM 574 N N . ASN A 1 72 ? 7.382 10.142 20.414 1.00 61.97 72 ASN A N 1
ATOM 575 C CA . ASN A 1 72 ? 7.449 11.520 20.898 1.00 61.97 72 ASN A CA 1
ATOM 576 C C . ASN A 1 72 ? 7.313 12.566 19.784 1.00 61.97 72 ASN A C 1
ATOM 578 O O . ASN A 1 72 ? 6.900 13.688 20.061 1.00 61.97 72 ASN A O 1
ATOM 582 N N . LYS A 1 73 ? 7.657 12.230 18.532 1.00 62.88 73 LYS A N 1
ATOM 583 C CA . LYS A 1 73 ? 7.595 13.176 17.401 1.00 62.88 73 LYS A CA 1
ATOM 584 C C . LYS A 1 73 ? 6.604 12.778 16.317 1.00 62.88 73 LYS A C 1
ATOM 586 O O . LYS A 1 73 ? 5.859 13.630 15.841 1.00 62.88 73 LYS A O 1
ATOM 591 N N . PHE A 1 74 ? 6.622 11.521 15.887 1.00 66.06 74 PHE A N 1
ATOM 592 C CA . PHE A 1 74 ? 5.914 11.124 14.669 1.00 66.06 74 PHE A CA 1
ATOM 593 C C . PHE A 1 74 ? 4.450 10.769 14.928 1.00 66.06 74 PHE A C 1
ATOM 595 O O . PHE A 1 74 ? 3.588 11.267 14.215 1.00 66.06 74 PHE A O 1
ATOM 602 N N . LEU A 1 75 ? 4.152 10.002 15.980 1.00 68.56 75 LEU A N 1
ATOM 603 C CA . LEU A 1 75 ? 2.782 9.600 16.307 1.00 68.56 75 LEU A CA 1
ATOM 604 C C . LEU A 1 75 ? 1.861 10.784 16.646 1.00 68.56 75 LEU A C 1
ATOM 606 O O . LEU A 1 75 ? 0.778 10.840 16.072 1.00 68.56 75 LEU A O 1
ATOM 610 N N . PRO A 1 76 ? 2.250 11.759 17.495 1.00 72.81 76 PRO A N 1
ATOM 611 C CA . PRO A 1 76 ? 1.388 12.902 17.790 1.00 72.81 76 PRO A CA 1
ATOM 612 C C . PRO A 1 76 ? 1.102 13.744 16.545 1.00 72.81 76 PRO A C 1
ATOM 614 O O . PRO A 1 76 ? -0.026 14.184 16.353 1.00 72.81 76 PRO A O 1
ATOM 617 N N . ARG A 1 77 ? 2.109 13.916 15.676 1.00 67.44 77 ARG A N 1
ATOM 618 C CA . ARG A 1 77 ? 1.979 14.654 14.415 1.00 67.44 77 ARG A CA 1
ATOM 619 C C . ARG A 1 77 ? 1.095 13.923 13.403 1.00 67.44 77 ARG A C 1
ATOM 621 O O . ARG A 1 77 ? 0.267 14.555 12.757 1.00 67.44 77 ARG A O 1
ATOM 628 N N . GLU A 1 78 ? 1.276 12.612 13.249 1.00 69.44 78 GLU A N 1
ATOM 629 C CA . GLU A 1 78 ? 0.459 11.788 12.349 1.00 69.44 78 GLU A CA 1
ATOM 630 C C . GLU A 1 78 ? -1.004 11.812 12.811 1.00 69.44 78 GLU A C 1
ATOM 632 O O . GLU A 1 78 ? -1.892 12.088 12.015 1.00 69.44 78 GLU A O 1
ATOM 637 N N . ILE A 1 79 ? -1.254 11.655 14.115 1.00 73.12 79 ILE A N 1
ATOM 638 C CA . ILE A 1 79 ? -2.600 11.749 14.691 1.00 73.12 79 ILE A CA 1
ATOM 639 C C . ILE A 1 79 ? -3.203 13.141 14.467 1.00 73.12 79 ILE A C 1
ATOM 641 O O . ILE A 1 79 ? -4.330 13.228 13.986 1.00 73.12 79 ILE A O 1
ATOM 645 N N . SER A 1 80 ? -2.467 14.223 14.761 1.00 72.75 80 SER A N 1
ATOM 646 C CA . SER A 1 80 ? -2.996 15.585 14.616 1.00 72.75 80 SER A CA 1
ATOM 647 C C . SER A 1 80 ? -3.370 15.897 13.170 1.00 72.75 80 SER A C 1
ATOM 649 O O . SER A 1 80 ? -4.470 16.372 12.925 1.00 72.75 80 SER A O 1
ATOM 651 N N . ILE A 1 81 ? -2.498 15.571 12.209 1.00 72.88 81 ILE A N 1
ATOM 652 C CA . ILE A 1 81 ? -2.744 15.847 10.789 1.00 72.88 81 ILE A CA 1
ATOM 653 C C . ILE A 1 81 ? -3.914 15.009 10.278 1.00 72.88 81 ILE A C 1
ATOM 655 O O . ILE A 1 81 ? -4.850 15.547 9.695 1.00 72.88 81 ILE A O 1
ATOM 659 N N . VAL A 1 82 ? -3.886 13.694 10.509 1.00 72.44 82 VAL A N 1
ATOM 660 C CA . VAL A 1 82 ? -4.865 12.796 9.888 1.00 72.44 82 VAL A CA 1
ATOM 661 C C . VAL A 1 82 ? -6.254 12.951 10.521 1.00 72.44 82 VAL A C 1
ATOM 663 O O . VAL A 1 82 ? -7.252 12.731 9.848 1.00 72.44 82 VAL A O 1
ATOM 666 N N . SER A 1 83 ? -6.345 13.426 11.769 1.00 71.44 83 SER A N 1
ATOM 667 C CA . SER A 1 83 ? -7.627 13.780 12.401 1.00 71.44 83 SER A CA 1
ATOM 668 C C . SER A 1 83 ? -8.303 15.041 11.840 1.00 71.44 83 SER A C 1
ATOM 670 O O . SER A 1 83 ? -9.470 15.277 12.134 1.00 71.44 83 SER A O 1
ATOM 672 N N . MET A 1 84 ? -7.588 15.857 11.057 1.00 74.44 84 MET A N 1
ATOM 673 C CA . MET A 1 84 ? -8.073 17.146 10.535 1.00 74.44 84 MET A CA 1
ATOM 674 C C . MET A 1 84 ? -8.398 17.108 9.036 1.00 74.44 84 MET A C 1
ATOM 676 O O . MET A 1 84 ? -8.891 18.096 8.497 1.00 74.44 84 MET A O 1
ATOM 680 N N . ILE A 1 85 ? -8.096 16.003 8.350 1.00 74.00 85 ILE A N 1
ATOM 681 C CA . ILE A 1 85 ? -8.248 15.892 6.898 1.00 74.00 85 ILE A CA 1
ATOM 682 C C . ILE A 1 85 ? -9.561 15.187 6.559 1.00 74.00 85 ILE A C 1
ATOM 684 O O . ILE A 1 85 ? -9.759 14.031 6.920 1.00 74.00 85 ILE A O 1
ATOM 688 N N . ASP A 1 86 ? -10.405 15.864 5.782 1.00 78.25 86 ASP A N 1
ATOM 689 C CA . ASP A 1 86 ? -11.606 15.298 5.168 1.00 78.25 86 ASP A CA 1
ATOM 690 C C . ASP A 1 86 ? -11.600 15.623 3.667 1.00 78.25 86 ASP A C 1
ATOM 692 O O . ASP A 1 86 ? -11.835 16.761 3.258 1.00 78.25 86 ASP A O 1
ATOM 696 N N . HIS A 1 87 ? -11.221 14.647 2.837 1.00 76.00 87 HIS A N 1
ATOM 697 C CA . HIS A 1 87 ? -11.120 14.826 1.389 1.00 76.00 87 HIS A CA 1
ATOM 698 C C . HIS A 1 87 ? -11.411 13.511 0.647 1.00 76.00 87 HIS A C 1
ATOM 700 O O . HIS A 1 87 ? -10.873 12.473 1.035 1.00 76.00 87 HIS A O 1
ATOM 706 N N . PRO A 1 88 ? -12.163 13.527 -0.473 1.00 75.06 88 PRO A N 1
ATOM 707 C CA . PRO A 1 88 ? -12.561 12.318 -1.209 1.00 75.06 88 PRO A CA 1
ATOM 708 C C . PRO A 1 88 ? -11.400 11.453 -1.727 1.00 75.06 88 PRO A C 1
ATOM 710 O O . PRO A 1 88 ? -11.594 10.275 -2.019 1.00 75.06 88 PRO A O 1
ATOM 713 N N . ASN A 1 89 ? -10.197 12.016 -1.856 1.00 75.62 89 ASN A N 1
ATOM 714 C CA . ASN A 1 89 ? -8.998 11.305 -2.320 1.00 75.62 89 ASN A CA 1
ATOM 715 C C . ASN A 1 89 ? -7.944 11.056 -1.227 1.00 75.62 89 ASN A C 1
ATOM 717 O O . ASN A 1 89 ? -6.825 10.667 -1.553 1.00 75.62 89 ASN A O 1
ATOM 721 N N . ILE A 1 90 ? -8.268 11.284 0.049 1.00 78.81 90 ILE A N 1
ATOM 722 C CA . ILE A 1 90 ? -7.377 10.983 1.178 1.00 78.81 90 ILE A CA 1
ATOM 723 C C . ILE A 1 90 ? -8.084 9.987 2.095 1.00 78.81 90 ILE A C 1
ATOM 725 O O . ILE A 1 90 ? -9.275 10.109 2.361 1.00 78.81 90 ILE A O 1
ATOM 729 N N . VAL A 1 91 ? -7.353 8.976 2.568 1.00 82.94 91 VAL A N 1
ATOM 730 C CA . VAL A 1 91 ? -7.910 7.983 3.492 1.00 82.94 91 VAL A CA 1
ATOM 731 C C . VAL A 1 91 ? -8.295 8.672 4.796 1.00 82.94 91 VAL A C 1
ATOM 733 O O . VAL A 1 91 ? -7.432 9.192 5.502 1.00 82.94 91 VAL A O 1
ATOM 736 N N . ASN A 1 92 ? -9.584 8.635 5.121 1.00 84.06 92 ASN A N 1
ATOM 737 C CA . ASN A 1 92 ? -10.097 9.226 6.343 1.00 84.06 92 ASN A CA 1
ATOM 738 C C . ASN A 1 92 ? -9.829 8.309 7.552 1.00 84.06 92 ASN A C 1
ATOM 740 O O . ASN A 1 92 ? -10.041 7.090 7.484 1.00 84.06 92 ASN A O 1
ATOM 744 N N . VAL A 1 93 ? -9.386 8.896 8.668 1.00 88.25 93 VAL A N 1
ATOM 745 C CA . VAL A 1 93 ? -9.337 8.237 9.980 1.00 88.25 93 VAL A CA 1
ATOM 746 C C . VAL A 1 93 ? -10.637 8.531 10.717 1.00 88.25 93 VAL A C 1
ATOM 748 O O . VAL A 1 93 ? -10.912 9.648 11.133 1.00 88.25 93 VAL A O 1
ATOM 751 N N . LEU A 1 94 ? -11.421 7.482 10.935 1.00 87.56 94 LEU A N 1
ATOM 752 C CA . LEU A 1 94 ? -12.739 7.559 11.557 1.00 87.56 94 LEU A CA 1
ATOM 753 C C . LEU A 1 94 ? -12.656 7.576 13.082 1.00 87.56 94 LEU A C 1
ATOM 755 O O . LEU A 1 94 ? -13.492 8.183 13.746 1.00 87.56 94 LEU A O 1
ATOM 759 N N . ASN A 1 95 ? -11.708 6.827 13.652 1.00 89.25 95 ASN A N 1
ATOM 760 C CA . ASN A 1 95 ? -11.570 6.716 15.099 1.00 89.25 95 ASN A CA 1
ATOM 761 C C . ASN A 1 95 ? -10.168 6.250 15.501 1.00 89.25 95 ASN A C 1
ATOM 763 O O . ASN A 1 95 ? -9.545 5.451 14.801 1.00 89.25 95 ASN A O 1
ATOM 767 N N . ILE A 1 96 ? -9.697 6.699 16.661 1.00 89.88 96 ILE A N 1
ATOM 768 C CA . ILE A 1 96 ? -8.420 6.299 17.244 1.00 89.88 96 ILE A CA 1
ATOM 769 C C . ILE A 1 96 ? -8.668 5.877 18.688 1.00 89.88 96 ILE A C 1
ATOM 771 O O . ILE A 1 96 ? -9.149 6.665 19.497 1.00 89.88 96 ILE A O 1
ATOM 775 N N . LEU A 1 97 ? -8.324 4.634 19.016 1.00 90.69 97 LEU A N 1
ATOM 776 C CA . LEU A 1 97 ? -8.477 4.073 20.355 1.00 90.69 97 LEU A CA 1
ATOM 777 C C . LEU A 1 97 ? -7.122 3.660 20.917 1.00 90.69 97 LEU A C 1
ATOM 779 O O . LEU A 1 97 ? -6.290 3.095 20.209 1.00 90.69 97 LEU A O 1
ATOM 783 N N . GLU A 1 98 ? -6.922 3.872 22.211 1.00 89.94 98 GLU A N 1
ATOM 784 C CA . GLU A 1 98 ? -5.751 3.384 22.932 1.00 89.94 98 GLU A CA 1
ATOM 785 C C . GLU A 1 98 ? -6.173 2.402 24.023 1.00 89.94 98 GLU A C 1
ATOM 787 O O . GLU A 1 98 ? -6.972 2.729 24.895 1.00 89.94 98 GLU A O 1
ATOM 792 N N . ILE A 1 99 ? -5.640 1.178 23.964 1.00 89.44 99 ILE A N 1
ATOM 793 C CA . ILE A 1 99 ? -5.941 0.105 24.917 1.00 89.44 99 ILE A CA 1
ATOM 794 C C . ILE A 1 99 ? -4.641 -0.630 25.236 1.00 89.44 99 ILE A C 1
ATOM 796 O O . ILE A 1 99 ? -3.974 -1.132 24.329 1.00 89.44 99 ILE A O 1
ATOM 800 N N . ASN A 1 100 ? -4.271 -0.697 26.518 1.00 86.81 100 ASN A N 1
ATOM 801 C CA . ASN A 1 100 ? -3.081 -1.408 27.005 1.00 86.81 100 ASN A CA 1
ATOM 802 C C . ASN A 1 100 ? -1.812 -1.092 26.185 1.00 86.81 100 ASN A C 1
ATOM 804 O O . ASN A 1 100 ? -1.156 -1.973 25.626 1.00 86.81 100 ASN A O 1
ATOM 808 N N . ASN A 1 101 ? -1.492 0.201 26.057 1.00 83.25 101 ASN A N 1
ATOM 809 C CA . ASN A 1 101 ? -0.331 0.705 25.313 1.00 83.25 101 ASN A CA 1
ATOM 810 C C . ASN A 1 101 ? -0.285 0.270 23.830 1.00 83.25 101 ASN A C 1
ATOM 812 O O . ASN A 1 101 ? 0.777 0.221 23.202 1.00 83.25 101 ASN A O 1
ATOM 816 N N . THR A 1 102 ? -1.442 -0.087 23.274 1.00 87.38 102 THR A N 1
ATOM 817 C CA . THR A 1 102 ? -1.634 -0.399 21.862 1.00 87.38 102 THR A CA 1
ATOM 818 C C . THR A 1 102 ? -2.634 0.588 21.288 1.00 87.38 102 THR A C 1
ATOM 820 O O . THR A 1 102 ? -3.734 0.747 21.813 1.00 87.38 102 THR A O 1
ATOM 823 N N . LEU A 1 103 ? -2.231 1.260 20.218 1.00 89.44 103 LEU A N 1
ATOM 824 C CA . LEU A 1 103 ? -3.037 2.248 19.525 1.00 89.44 103 LEU A CA 1
ATOM 825 C C . LEU A 1 103 ? -3.686 1.600 18.297 1.00 89.44 103 LEU A C 1
ATOM 827 O O . LEU A 1 103 ? -3.022 0.883 17.548 1.00 89.44 103 LEU A O 1
ATOM 831 N N . TYR A 1 104 ? -4.978 1.841 18.115 1.00 92.69 104 TYR A N 1
ATOM 832 C CA . TYR A 1 104 ? -5.818 1.300 17.053 1.00 92.69 104 TYR A CA 1
ATOM 833 C C . TYR A 1 104 ? -6.405 2.470 16.267 1.00 92.69 104 TYR A C 1
ATOM 835 O O . TYR A 1 104 ? -7.263 3.179 16.784 1.00 92.69 104 TYR A O 1
ATOM 843 N N . MET A 1 105 ? -5.953 2.675 15.031 1.00 92.06 105 MET A N 1
ATOM 844 C CA . MET A 1 105 ? -6.520 3.679 14.123 1.00 92.06 105 MET A CA 1
ATOM 845 C C . MET A 1 105 ? -7.446 2.997 13.129 1.00 92.06 105 MET A C 1
ATOM 847 O O . MET A 1 105 ? -6.993 2.170 12.337 1.00 92.06 105 MET A O 1
ATOM 851 N N . PHE A 1 106 ? -8.728 3.337 13.177 1.00 93.19 106 PHE A N 1
ATOM 852 C CA . PHE A 1 106 ? -9.761 2.860 12.268 1.00 93.19 106 PHE A CA 1
ATOM 853 C C . PHE A 1 106 ? -9.914 3.837 11.110 1.00 93.19 106 PHE A C 1
ATOM 855 O O . PHE A 1 106 ? -10.153 5.022 11.315 1.00 93.19 106 PHE A O 1
ATOM 862 N N . MET A 1 107 ? -9.775 3.320 9.899 1.00 92.38 107 MET A N 1
ATOM 863 C CA . MET A 1 107 ? -9.674 4.078 8.658 1.00 92.38 107 MET A CA 1
ATOM 864 C C . MET A 1 107 ? -10.618 3.494 7.615 1.00 92.38 107 MET A C 1
ATOM 866 O O . MET A 1 107 ? -11.017 2.326 7.716 1.00 92.38 107 MET A O 1
ATOM 870 N N . ASP A 1 108 ? -10.935 4.269 6.583 1.00 91.06 108 ASP A N 1
ATOM 871 C CA . ASP A 1 108 ? -11.625 3.719 5.420 1.00 91.06 108 ASP A CA 1
ATOM 872 C C . ASP A 1 108 ? -10.828 2.566 4.787 1.00 91.06 108 ASP A C 1
ATOM 874 O O . ASP A 1 108 ? -9.598 2.574 4.706 1.00 91.06 108 ASP A O 1
ATOM 878 N N . TYR A 1 109 ? -11.547 1.524 4.365 1.00 92.12 109 TYR A N 1
ATOM 879 C CA . TYR A 1 109 ? -10.946 0.370 3.708 1.00 92.12 109 TYR A CA 1
ATOM 880 C C . TYR A 1 109 ? -10.832 0.602 2.197 1.00 92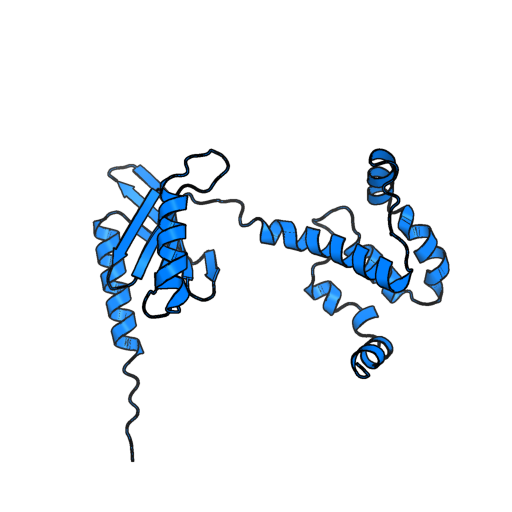.12 109 TYR A C 1
ATOM 882 O O . TYR A 1 109 ? -11.827 0.557 1.470 1.00 92.12 109 TYR A O 1
ATOM 890 N N . CYS A 1 110 ? -9.605 0.779 1.709 1.00 87.19 110 CYS A N 1
ATOM 891 C CA . CYS A 1 110 ? -9.307 0.880 0.283 1.00 87.19 110 CYS A CA 1
ATOM 892 C C . CYS A 1 110 ? -9.218 -0.517 -0.349 1.00 87.19 110 CYS A C 1
ATOM 894 O O . CYS A 1 110 ? -8.196 -1.194 -0.271 1.00 87.19 110 CYS A O 1
ATOM 896 N N . LYS A 1 111 ? -10.302 -0.958 -0.995 1.00 82.69 111 LYS A N 1
ATOM 897 C CA . LYS A 1 111 ? -10.401 -2.297 -1.609 1.00 82.69 111 LYS A CA 1
ATOM 898 C C . LYS A 1 111 ? -9.417 -2.563 -2.760 1.00 82.69 111 LYS A C 1
ATOM 900 O O . LYS A 1 111 ? -9.192 -3.722 -3.079 1.00 82.69 111 LYS A O 1
ATOM 905 N N . ASN A 1 112 ? -8.848 -1.518 -3.362 1.00 79.31 112 ASN A N 1
ATOM 906 C CA . ASN A 1 112 ? -7.978 -1.618 -4.540 1.00 79.31 112 ASN A CA 1
ATOM 907 C C . ASN A 1 112 ? -6.479 -1.740 -4.197 1.00 79.31 112 ASN A C 1
ATOM 909 O O . ASN A 1 112 ? -5.652 -1.616 -5.091 1.00 79.31 112 ASN A O 1
ATOM 913 N N . GLY A 1 113 ? -6.125 -1.980 -2.930 1.00 72.62 113 GLY A N 1
ATOM 914 C CA . GLY A 1 113 ? -4.730 -2.165 -2.519 1.00 72.62 113 GLY A CA 1
ATOM 915 C C . GLY A 1 113 ? -3.952 -0.855 -2.380 1.00 72.62 113 GLY A C 1
ATOM 916 O O . GLY A 1 113 ? -4.545 0.218 -2.245 1.00 72.62 113 GLY A O 1
ATOM 917 N N . ASP A 1 114 ? -2.623 -0.961 -2.343 1.00 69.00 114 ASP A N 1
ATOM 918 C CA . ASP A 1 114 ? -1.725 0.183 -2.200 1.00 69.00 114 ASP A CA 1
ATOM 919 C C . ASP A 1 114 ? -1.139 0.640 -3.546 1.00 69.00 114 ASP A C 1
ATOM 921 O O . ASP A 1 114 ? -1.023 -0.114 -4.514 1.00 69.00 114 ASP A O 1
ATOM 925 N N . LEU A 1 115 ? -0.771 1.922 -3.605 1.00 61.19 115 LEU A N 1
ATOM 926 C CA . LEU A 1 115 ? -0.128 2.501 -4.779 1.00 61.19 115 LEU A CA 1
ATOM 927 C C . LEU A 1 115 ? 1.257 1.884 -5.019 1.00 61.19 115 LEU A C 1
ATOM 929 O O . LEU A 1 115 ? 1.719 1.917 -6.144 1.00 61.19 115 LEU A O 1
ATOM 933 N N . LEU A 1 116 ? 1.919 1.305 -4.012 1.00 56.47 116 LEU A N 1
ATOM 934 C CA . LEU A 1 116 ? 3.243 0.695 -4.161 1.00 56.47 116 LEU A CA 1
ATOM 935 C C . LEU A 1 116 ? 3.187 -0.597 -4.988 1.00 56.47 116 LEU A C 1
ATOM 937 O O . LEU A 1 116 ? 4.122 -0.898 -5.713 1.00 56.47 116 LEU A O 1
ATOM 941 N N . GLU A 1 117 ? 2.109 -1.366 -4.912 1.00 59.44 117 GLU A N 1
ATOM 942 C CA . GLU A 1 117 ? 1.865 -2.528 -5.763 1.00 59.44 117 GLU A CA 1
ATOM 943 C C . GLU A 1 117 ? 1.599 -2.104 -7.208 1.00 59.44 117 GLU A C 1
ATOM 945 O O . GLU A 1 117 ? 2.126 -2.712 -8.137 1.00 59.44 117 GLU A O 1
ATOM 950 N N . TYR A 1 118 ? 0.896 -0.985 -7.393 1.00 57.84 118 TYR A N 1
ATOM 951 C CA . TYR A 1 118 ? 0.760 -0.349 -8.701 1.00 57.84 118 TYR A CA 1
ATOM 952 C C . TYR A 1 118 ? 2.095 0.234 -9.201 1.00 57.84 118 TYR A C 1
ATOM 954 O O . TYR A 1 118 ? 2.436 0.082 -10.368 1.00 57.84 118 TYR A O 1
ATOM 962 N N . LEU A 1 119 ? 2.890 0.860 -8.330 1.00 54.75 119 LEU A N 1
ATOM 963 C CA . LEU A 1 119 ? 4.167 1.487 -8.670 1.00 54.75 119 LEU A CA 1
ATOM 964 C C . LEU A 1 119 ? 5.291 0.477 -8.847 1.00 54.75 119 LEU A C 1
ATOM 966 O O . LEU A 1 119 ? 6.174 0.745 -9.639 1.00 54.75 119 LEU A O 1
ATOM 970 N N . ARG A 1 120 ? 5.259 -0.702 -8.217 1.00 60.41 120 ARG A N 1
ATOM 971 C CA . ARG A 1 120 ? 6.288 -1.741 -8.396 1.00 60.41 120 ARG A CA 1
ATOM 972 C C . ARG A 1 120 ? 6.480 -2.118 -9.864 1.00 60.41 120 ARG A C 1
ATOM 974 O O . ARG A 1 120 ? 7.598 -2.405 -10.274 1.00 60.41 120 ARG A O 1
ATOM 981 N N . THR A 1 121 ? 5.420 -2.078 -10.668 1.00 58.03 121 THR A N 1
ATOM 982 C CA . THR A 1 121 ? 5.517 -2.267 -12.123 1.00 58.03 121 THR A CA 1
ATOM 983 C C . THR A 1 121 ? 6.003 -1.003 -12.844 1.00 58.03 121 THR A C 1
ATOM 985 O O . THR A 1 121 ? 6.650 -1.104 -13.881 1.00 58.03 121 THR A O 1
ATOM 988 N N . HIS A 1 122 ? 5.759 0.197 -12.315 1.00 64.06 122 HIS A N 1
ATOM 989 C CA . HIS A 1 122 ? 6.225 1.471 -12.882 1.00 64.06 122 HIS A CA 1
ATOM 990 C C . HIS A 1 122 ? 7.694 1.785 -12.527 1.00 64.06 122 HIS A C 1
ATOM 992 O O . HIS A 1 122 ? 8.418 2.322 -13.358 1.00 64.06 122 HIS A O 1
ATOM 998 N N . ASP A 1 123 ? 8.179 1.383 -11.353 1.00 78.19 123 ASP A N 1
ATOM 999 C CA . ASP A 1 123 ? 9.577 1.514 -10.932 1.00 78.19 123 ASP A CA 1
ATOM 1000 C C . ASP A 1 123 ? 10.497 0.640 -11.785 1.00 78.19 123 ASP A C 1
ATOM 1002 O O . ASP A 1 123 ? 11.621 1.034 -12.082 1.00 78.19 123 ASP A O 1
ATOM 1006 N N . VAL A 1 124 ? 10.003 -0.512 -12.253 1.00 87.44 124 VAL A N 1
ATOM 1007 C CA . VAL A 1 124 ? 10.712 -1.356 -13.226 1.00 87.44 124 VAL A CA 1
ATOM 1008 C C . VAL A 1 124 ? 10.961 -0.593 -14.530 1.00 87.44 124 VAL A C 1
ATOM 1010 O O . VAL A 1 124 ? 12.057 -0.661 -15.077 1.00 87.44 124 VAL A O 1
ATOM 1013 N N . TRP A 1 125 ? 9.986 0.185 -15.007 1.00 87.50 125 TRP A N 1
ATOM 1014 C CA . TRP A 1 125 ? 10.169 1.004 -16.207 1.00 87.50 125 TRP A CA 1
ATOM 1015 C C . TRP A 1 125 ? 11.281 2.037 -16.006 1.00 87.50 125 TRP A C 1
ATOM 1017 O O . TRP A 1 125 ? 12.204 2.139 -16.815 1.00 87.50 125 TRP A O 1
ATOM 1027 N N . SER A 1 126 ? 11.234 2.759 -14.885 1.00 86.94 126 SER A N 1
ATOM 1028 C CA . SER A 1 126 ? 12.271 3.725 -14.511 1.00 86.94 126 SER A CA 1
ATOM 1029 C C . SER A 1 126 ? 13.646 3.062 -14.356 1.00 86.94 126 SER A C 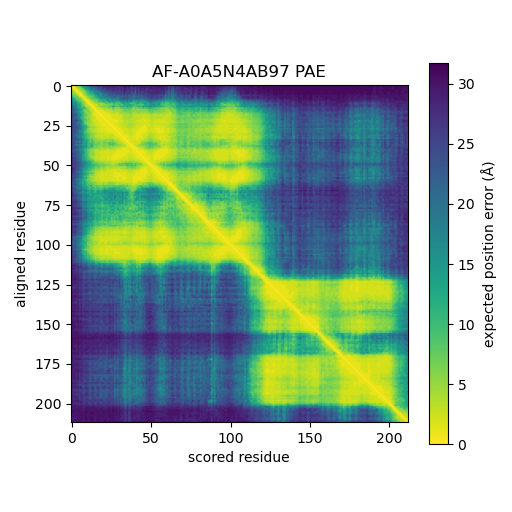1
ATOM 1031 O O . SER A 1 126 ? 14.643 3.614 -14.816 1.00 86.94 126 SER A O 1
ATOM 1033 N N . LEU A 1 127 ? 13.708 1.853 -13.787 1.00 87.62 127 LEU A N 1
ATOM 1034 C CA . LEU A 1 127 ? 14.926 1.045 -13.685 1.00 87.62 127 LEU A CA 1
ATOM 1035 C C . LEU A 1 127 ? 15.498 0.706 -15.068 1.00 87.62 127 LEU A C 1
ATOM 1037 O O . LEU A 1 127 ? 16.707 0.809 -15.265 1.00 87.62 127 LEU A O 1
ATOM 1041 N N . GLY A 1 128 ? 14.644 0.362 -16.036 1.00 88.06 128 GLY A N 1
ATOM 1042 C CA . GLY A 1 128 ? 15.048 0.148 -17.426 1.00 88.06 128 GLY A CA 1
ATOM 1043 C C . GLY A 1 128 ? 15.649 1.389 -18.066 1.00 88.06 128 GLY A C 1
ATOM 1044 O O . GLY A 1 128 ? 16.698 1.301 -18.699 1.00 88.06 128 GLY A O 1
ATOM 1045 N N . CYS A 1 129 ? 15.038 2.554 -17.849 1.00 87.12 129 CYS A N 1
ATOM 1046 C CA . CYS A 1 129 ? 15.584 3.819 -18.333 1.00 87.12 129 CYS A CA 1
ATOM 1047 C C . CYS A 1 129 ? 16.954 4.132 -17.716 1.00 87.12 129 CYS A C 1
ATOM 1049 O O . CYS A 1 129 ? 17.868 4.525 -18.436 1.00 87.12 129 CYS A O 1
ATOM 1051 N N . ILE A 1 130 ? 17.121 3.923 -16.405 1.00 85.69 130 ILE A N 1
ATOM 1052 C CA . ILE A 1 130 ? 18.397 4.154 -15.709 1.00 85.69 130 ILE A CA 1
ATOM 1053 C C . ILE A 1 130 ? 19.470 3.187 -16.215 1.00 85.69 130 ILE A C 1
ATOM 1055 O O . ILE A 1 130 ? 20.570 3.621 -16.545 1.00 85.69 130 ILE A O 1
ATOM 1059 N N . LEU A 1 131 ? 19.154 1.894 -16.335 1.00 84.19 131 LEU A N 1
ATOM 1060 C CA . LEU A 1 131 ? 20.072 0.896 -16.888 1.00 84.19 131 LEU A CA 1
ATOM 1061 C C . LEU A 1 131 ? 20.514 1.260 -18.309 1.00 84.19 131 LEU A C 1
ATOM 1063 O O . LEU A 1 131 ? 21.697 1.169 -18.628 1.00 84.19 131 LEU A O 1
ATOM 1067 N N . PHE A 1 132 ? 19.584 1.722 -19.144 1.00 82.56 132 PHE A N 1
ATOM 1068 C CA . PHE A 1 132 ? 19.889 2.166 -20.500 1.00 82.56 132 PHE A CA 1
ATOM 1069 C C . PHE A 1 132 ? 20.844 3.369 -20.504 1.00 82.56 132 PHE A C 1
ATOM 1071 O O . PHE A 1 132 ? 21.846 3.355 -21.216 1.00 82.56 132 PHE A O 1
ATOM 1078 N N . ILE A 1 133 ? 20.589 4.373 -19.660 1.00 82.69 133 ILE A N 1
ATOM 1079 C CA . ILE A 1 133 ? 21.474 5.537 -19.511 1.00 82.69 133 ILE A CA 1
ATOM 1080 C C . ILE A 1 133 ? 22.872 5.103 -19.052 1.00 82.69 133 ILE A C 1
ATOM 1082 O O . ILE A 1 133 ? 23.862 5.586 -19.595 1.00 82.69 133 ILE A O 1
ATOM 1086 N N . MET A 1 134 ? 22.971 4.176 -18.095 1.00 77.94 134 MET A N 1
ATOM 1087 C CA . MET A 1 134 ? 24.263 3.687 -17.599 1.00 77.94 134 MET A CA 1
ATOM 1088 C C . MET A 1 134 ? 25.079 2.955 -18.673 1.00 77.94 134 MET A C 1
ATOM 1090 O O . MET A 1 134 ? 26.301 3.063 -18.677 1.00 77.94 134 MET A O 1
ATOM 1094 N N . LEU A 1 135 ? 24.426 2.225 -19.582 1.00 77.00 135 LEU A N 1
ATOM 1095 C CA . LEU A 1 135 ? 25.107 1.432 -20.613 1.00 77.00 135 LEU A CA 1
ATOM 1096 C C . LEU A 1 135 ? 25.414 2.219 -21.893 1.00 77.00 135 LEU A C 1
ATOM 1098 O O . LEU A 1 135 ? 26.432 1.968 -22.532 1.00 77.00 135 LEU A O 1
ATOM 1102 N N . PHE A 1 136 ? 24.546 3.158 -22.277 1.00 77.62 136 PHE A N 1
ATOM 1103 C CA . PHE A 1 136 ? 24.621 3.835 -23.578 1.00 77.62 136 PHE A CA 1
ATOM 1104 C C . PHE A 1 136 ? 24.842 5.345 -23.478 1.00 77.62 136 PHE A C 1
ATOM 1106 O O . PHE A 1 136 ? 24.900 6.009 -24.514 1.00 77.62 136 PHE A O 1
ATOM 1113 N N . ALA A 1 137 ? 24.923 5.895 -22.260 1.00 74.62 137 ALA A N 1
ATOM 1114 C CA . ALA A 1 137 ? 25.078 7.328 -21.988 1.00 74.62 137 ALA A CA 1
ATOM 1115 C C . ALA A 1 137 ? 24.070 8.215 -22.752 1.00 74.62 137 ALA A C 1
ATOM 1117 O O . ALA A 1 137 ? 24.346 9.369 -23.073 1.00 74.62 137 ALA A O 1
ATOM 1118 N N . SER A 1 138 ? 22.898 7.661 -23.063 1.00 79.00 138 SER A N 1
ATOM 1119 C CA . SER A 1 138 ? 21.837 8.288 -23.852 1.00 79.00 138 SER A CA 1
ATOM 1120 C C . SER A 1 138 ? 20.473 7.904 -23.286 1.00 79.00 138 SER A C 1
ATOM 1122 O O . SER A 1 138 ? 20.346 6.900 -22.584 1.00 79.00 138 SER A O 1
ATOM 1124 N N . MET A 1 139 ? 19.446 8.717 -23.545 1.00 79.75 139 MET A N 1
ATOM 1125 C CA . MET A 1 139 ? 18.082 8.377 -23.140 1.00 79.75 139 MET A CA 1
ATOM 1126 C C . MET A 1 139 ? 17.464 7.358 -24.106 1.00 79.75 139 MET A C 1
ATOM 1128 O O . MET A 1 139 ? 17.641 7.488 -25.316 1.00 79.75 139 MET A O 1
ATOM 1132 N N . PRO A 1 140 ? 16.686 6.383 -23.601 1.00 80.00 140 PRO A N 1
ATOM 1133 C CA . PRO A 1 140 ? 16.006 5.404 -24.451 1.00 80.00 140 PRO A CA 1
ATOM 1134 C C . PRO A 1 140 ? 14.862 6.003 -25.277 1.00 80.00 140 PRO A C 1
ATOM 1136 O O . PRO A 1 140 ? 14.430 5.381 -26.241 1.00 80.00 140 PRO A O 1
ATOM 1139 N N . PHE A 1 141 ? 14.348 7.176 -24.896 1.00 83.12 141 PHE A N 1
ATOM 1140 C CA . PHE A 1 141 ? 13.254 7.864 -25.577 1.00 83.12 141 PHE A CA 1
ATOM 1141 C C . PHE A 1 141 ? 13.559 9.363 -25.647 1.00 83.12 141 PHE A C 1
ATOM 1143 O O . PHE A 1 141 ? 14.007 9.939 -24.658 1.00 83.12 141 PHE A O 1
ATOM 1150 N N . ASP A 1 142 ? 13.288 9.979 -26.797 1.00 80.50 142 ASP A N 1
ATOM 1151 C CA . ASP A 1 142 ? 13.351 11.432 -26.985 1.00 80.50 142 ASP A CA 1
ATOM 1152 C C . ASP A 1 142 ? 12.106 12.092 -26.373 1.00 80.50 142 ASP A C 1
ATOM 1154 O O . ASP A 1 142 ? 10.975 11.781 -26.759 1.00 80.50 142 ASP A O 1
ATOM 1158 N N . ASP A 1 143 ? 12.314 12.996 -25.417 1.00 78.81 143 ASP A N 1
ATOM 1159 C CA . ASP A 1 143 ? 11.269 13.717 -24.692 1.00 78.81 143 ASP A CA 1
ATOM 1160 C C . ASP A 1 143 ? 10.930 15.090 -25.303 1.00 78.81 143 ASP A C 1
ATOM 1162 O O . ASP A 1 143 ? 9.979 15.741 -24.862 1.00 78.81 143 ASP A O 1
ATOM 1166 N N . SER A 1 144 ? 11.602 15.489 -26.392 1.00 85.56 144 SER A N 1
ATOM 1167 C CA . SER A 1 144 ? 11.361 16.756 -27.104 1.00 85.56 144 SER A CA 1
ATOM 1168 C C . SER A 1 144 ? 9.914 16.907 -27.587 1.00 85.56 144 SER A C 1
ATOM 1170 O O . SER A 1 144 ? 9.410 18.016 -27.777 1.00 85.56 144 SER A O 1
ATOM 1172 N N . ASN A 1 145 ? 9.223 15.787 -27.824 1.00 86.44 145 ASN A N 1
ATOM 1173 C CA . ASN A 1 145 ? 7.806 15.773 -28.160 1.00 86.44 145 ASN A CA 1
ATOM 1174 C C . ASN A 1 145 ? 7.087 14.599 -27.487 1.00 86.44 145 ASN A C 1
ATOM 1176 O O . ASN A 1 145 ? 7.162 13.461 -27.948 1.00 86.44 145 ASN A O 1
ATOM 1180 N N . VAL A 1 146 ? 6.287 14.906 -26.462 1.00 84.50 146 VAL A N 1
ATOM 1181 C CA . VAL A 1 146 ? 5.544 13.920 -25.658 1.00 84.50 146 VAL A CA 1
ATOM 1182 C C . VAL A 1 146 ? 4.668 12.988 -26.505 1.00 84.50 146 VAL A C 1
ATOM 1184 O O . VAL A 1 146 ? 4.591 11.797 -26.227 1.00 84.50 146 VAL A O 1
ATOM 1187 N N . THR A 1 147 ? 4.025 13.484 -27.568 1.00 84.75 147 THR A N 1
ATOM 1188 C CA . THR A 1 147 ? 3.144 12.644 -28.404 1.00 84.75 147 THR A CA 1
ATOM 1189 C C . THR A 1 147 ? 3.947 11.625 -29.212 1.00 84.75 147 THR A C 1
ATOM 1191 O O . THR A 1 147 ? 3.540 10.469 -29.329 1.00 84.75 147 THR A O 1
ATOM 1194 N N . LYS A 1 148 ? 5.101 12.035 -29.752 1.00 84.44 148 LYS A N 1
ATOM 1195 C CA . LYS A 1 148 ? 6.023 11.124 -30.445 1.00 84.44 148 LYS A CA 1
ATOM 1196 C C . LYS A 1 148 ? 6.672 10.145 -29.470 1.00 84.44 148 LYS A C 1
ATOM 1198 O O . LYS A 1 148 ? 6.746 8.962 -29.783 1.00 84.44 148 LYS A O 1
ATOM 1203 N N . MET A 1 149 ? 7.058 10.618 -28.286 1.00 84.75 149 MET A N 1
ATOM 1204 C CA . MET A 1 149 ? 7.612 9.796 -27.212 1.00 84.75 149 MET A CA 1
ATOM 1205 C C . MET A 1 149 ? 6.645 8.674 -26.816 1.00 84.75 149 MET A C 1
ATOM 1207 O O . MET A 1 149 ? 7.025 7.508 -26.831 1.00 84.75 149 MET A O 1
ATOM 1211 N N . LEU A 1 150 ? 5.376 9.002 -26.540 1.00 83.44 150 LEU A N 1
ATOM 1212 C CA . LEU A 1 150 ? 4.357 8.019 -26.154 1.00 83.44 150 LEU A CA 1
ATOM 1213 C C . LEU A 1 150 ? 4.096 6.986 -27.256 1.00 83.44 150 LEU A C 1
ATOM 1215 O O . LEU A 1 150 ? 4.004 5.795 -26.962 1.00 83.44 150 LEU A O 1
ATOM 1219 N N . ARG A 1 151 ? 4.023 7.413 -28.525 1.00 84.25 151 ARG A N 1
ATOM 1220 C CA . ARG A 1 151 ? 3.922 6.474 -29.656 1.00 84.25 151 ARG A CA 1
ATOM 1221 C C . ARG A 1 151 ? 5.143 5.568 -29.738 1.00 84.25 151 ARG A C 1
ATOM 1223 O O . ARG A 1 151 ? 4.989 4.362 -29.862 1.00 84.25 151 ARG A O 1
ATOM 1230 N N . SER A 1 152 ? 6.342 6.127 -29.598 1.00 80.50 152 SER A N 1
ATOM 1231 C CA . SER A 1 152 ? 7.578 5.354 -29.680 1.00 80.50 152 SER A CA 1
ATOM 1232 C C . SER A 1 152 ? 7.721 4.334 -28.550 1.00 80.50 152 SER A C 1
ATOM 1234 O O . SER A 1 152 ? 8.177 3.215 -28.787 1.00 80.50 152 SER A O 1
ATOM 1236 N N . GLN A 1 153 ? 7.270 4.685 -27.343 1.00 85.19 153 GLN A N 1
ATOM 1237 C CA . GLN A 1 153 ? 7.169 3.758 -26.219 1.00 85.19 153 GLN A CA 1
ATOM 1238 C C . GLN A 1 153 ? 6.216 2.604 -26.550 1.00 85.19 153 GLN A C 1
ATOM 1240 O O . GLN A 1 153 ? 6.608 1.449 -26.428 1.00 85.19 153 GLN A O 1
ATOM 1245 N N . GLN A 1 154 ? 5.002 2.895 -27.032 1.00 83.50 154 GLN A N 1
ATOM 1246 C CA . GLN A 1 154 ? 4.003 1.875 -27.389 1.00 83.50 154 GLN A CA 1
ATOM 1247 C C . GLN A 1 154 ? 4.454 0.962 -28.537 1.00 83.50 154 GLN A C 1
ATOM 1249 O O . GLN A 1 154 ? 4.245 -0.247 -28.489 1.00 83.50 154 GLN A O 1
ATOM 1254 N N . GLU A 1 155 ? 5.092 1.533 -29.555 1.00 81.31 155 GLU A N 1
ATOM 1255 C CA . GLU A 1 155 ? 5.600 0.823 -30.733 1.00 81.31 155 GLU A CA 1
ATOM 1256 C C . GLU A 1 155 ? 6.946 0.133 -30.479 1.00 81.31 155 GLU A C 1
ATOM 1258 O O . GLU A 1 155 ? 7.454 -0.553 -31.366 1.00 81.31 155 GLU A O 1
ATOM 1263 N N . LYS A 1 156 ? 7.539 0.314 -29.287 1.00 73.62 156 LYS A N 1
ATOM 1264 C CA . LYS A 1 156 ? 8.869 -0.198 -28.924 1.00 73.62 156 LYS A CA 1
ATOM 1265 C C . LYS A 1 156 ? 9.979 0.276 -29.881 1.00 73.62 156 LYS A C 1
ATOM 1267 O O . LYS A 1 156 ? 10.986 -0.406 -30.059 1.00 73.62 156 LYS A O 1
ATOM 1272 N N . SER A 1 157 ? 9.805 1.440 -30.517 1.00 64.06 157 SER A N 1
ATOM 1273 C CA . SER A 1 157 ? 10.604 1.844 -31.683 1.00 64.06 157 SER A CA 1
ATOM 1274 C C . SER A 1 157 ? 11.925 2.543 -31.345 1.00 64.06 157 SER A C 1
ATOM 1276 O O . SER A 1 157 ? 12.889 2.357 -32.082 1.00 64.06 157 SER A O 1
ATOM 1278 N N . ALA A 1 158 ? 12.033 3.267 -30.222 1.00 56.84 158 ALA A N 1
ATOM 1279 C CA . ALA A 1 158 ? 13.253 4.023 -29.896 1.00 56.84 158 ALA A CA 1
ATOM 1280 C C . ALA A 1 158 ? 14.427 3.172 -29.368 1.00 56.84 158 ALA A C 1
ATOM 1282 O O . ALA A 1 158 ? 15.579 3.521 -29.610 1.00 56.84 158 ALA A O 1
ATOM 1283 N N . TYR A 1 159 ? 14.184 2.020 -28.725 1.00 60.16 159 TYR A N 1
ATOM 1284 C CA . TYR A 1 159 ? 15.270 1.102 -28.322 1.00 60.16 159 TYR A CA 1
ATOM 1285 C C . TYR A 1 159 ? 15.593 0.040 -29.394 1.00 60.16 159 TYR A C 1
ATOM 1287 O O . TYR A 1 159 ? 16.593 -0.678 -29.287 1.00 60.16 159 TYR A O 1
ATOM 1295 N N . PHE A 1 160 ? 14.765 -0.071 -30.442 1.00 58.16 160 PHE A N 1
ATOM 1296 C CA . PHE A 1 160 ? 14.914 -1.082 -31.493 1.00 58.16 160 PHE A CA 1
ATOM 1297 C C . PHE A 1 160 ? 16.208 -0.894 -32.298 1.00 58.16 160 PHE A C 1
ATOM 1299 O O . PHE A 1 160 ? 16.804 -1.883 -32.726 1.00 58.16 160 PHE A O 1
ATOM 1306 N N . ASP A 1 161 ? 16.694 0.343 -32.448 1.00 59.22 161 ASP A N 1
ATOM 1307 C CA . ASP A 1 161 ? 17.983 0.622 -33.092 1.00 59.22 161 ASP A CA 1
ATOM 1308 C C . ASP A 1 161 ? 19.169 0.079 -32.277 1.00 59.22 161 ASP A C 1
ATOM 1310 O O . ASP A 1 161 ? 20.076 -0.528 -32.848 1.00 59.22 161 ASP A O 1
ATOM 1314 N N . VAL A 1 162 ? 19.125 0.179 -30.943 1.00 58.94 162 VAL A N 1
ATOM 1315 C CA . VAL A 1 162 ? 20.138 -0.411 -30.049 1.00 58.94 162 VAL A CA 1
ATOM 1316 C C . VAL A 1 162 ? 20.051 -1.936 -30.062 1.00 58.94 162 VAL A C 1
ATOM 1318 O O . VAL A 1 162 ? 21.054 -2.611 -30.285 1.00 58.94 162 VAL A O 1
ATOM 1321 N N . CYS A 1 163 ? 18.852 -2.509 -29.928 1.00 56.44 163 CYS A N 1
ATOM 1322 C CA . CYS A 1 163 ? 18.685 -3.958 -30.040 1.00 56.44 163 CYS A CA 1
ATOM 1323 C C . CYS A 1 163 ? 19.124 -4.487 -31.410 1.00 56.44 163 CYS A C 1
ATOM 1325 O O . CYS A 1 163 ? 19.672 -5.576 -31.463 1.00 56.44 163 CYS A O 1
ATOM 1327 N N . ARG A 1 164 ? 18.952 -3.751 -32.518 1.00 60.56 164 ARG A N 1
ATOM 1328 C CA . ARG A 1 164 ? 19.417 -4.184 -33.850 1.00 60.56 164 ARG A CA 1
ATOM 1329 C C . ARG A 1 164 ? 20.944 -4.252 -33.940 1.00 60.56 164 ARG A C 1
ATOM 1331 O O . ARG A 1 164 ? 21.459 -5.191 -34.540 1.00 60.56 164 ARG A O 1
ATOM 1338 N N . VAL A 1 165 ? 21.650 -3.291 -33.346 1.00 60.31 165 VAL A N 1
ATOM 1339 C CA . VAL A 1 165 ? 23.124 -3.236 -33.353 1.00 60.31 165 VAL A CA 1
ATOM 1340 C C . VAL A 1 165 ? 23.732 -4.287 -32.418 1.00 60.31 165 VAL A C 1
ATOM 1342 O O . VAL A 1 165 ? 24.737 -4.903 -32.761 1.00 60.31 165 VAL A O 1
ATOM 1345 N N . TRP A 1 166 ? 23.099 -4.545 -31.270 1.00 58.22 166 TRP A N 1
ATOM 1346 C CA . TRP A 1 166 ? 23.660 -5.390 -30.209 1.00 58.22 166 TRP A CA 1
ATOM 1347 C C . TRP A 1 166 ? 23.048 -6.795 -30.112 1.00 58.22 166 TRP A C 1
ATOM 1349 O O . TRP A 1 166 ? 23.545 -7.606 -29.329 1.00 58.22 166 TRP A O 1
ATOM 1359 N N . ARG A 1 167 ? 22.040 -7.137 -30.936 1.00 62.19 167 ARG A N 1
ATOM 1360 C CA . ARG A 1 167 ? 21.382 -8.466 -30.947 1.00 62.19 167 ARG A CA 1
ATOM 1361 C C . ARG A 1 167 ? 22.369 -9.619 -31.062 1.00 62.19 167 ARG A C 1
ATOM 1363 O O . ARG A 1 167 ? 22.153 -10.659 -30.456 1.00 62.19 167 ARG A O 1
ATOM 1370 N N . ASN A 1 168 ? 23.428 -9.431 -31.843 1.00 59.09 168 ASN A N 1
ATOM 1371 C CA . ASN A 1 168 ? 24.422 -10.472 -32.090 1.00 59.09 168 ASN A CA 1
ATOM 1372 C C . ASN A 1 168 ? 25.481 -10.554 -30.979 1.00 59.09 168 ASN A C 1
ATOM 1374 O O . ASN A 1 168 ? 26.108 -11.597 -30.831 1.00 59.09 168 ASN A O 1
ATOM 1378 N N . SER A 1 169 ? 25.668 -9.482 -30.202 1.00 63.22 169 SER A N 1
ATOM 1379 C CA . SER A 1 169 ? 26.717 -9.384 -29.178 1.00 63.22 169 SER A CA 1
ATOM 1380 C C . SER A 1 169 ? 26.204 -9.673 -27.766 1.00 63.22 169 SER A C 1
ATOM 1382 O O . SER A 1 169 ? 26.934 -10.242 -26.965 1.00 63.22 169 SER A O 1
ATOM 1384 N N . SER A 1 170 ? 24.960 -9.302 -27.441 1.00 74.44 170 SER A N 1
ATOM 1385 C CA . SER A 1 170 ? 24.339 -9.626 -26.149 1.00 74.44 170 SER A CA 1
ATOM 1386 C C . SER A 1 170 ? 22.819 -9.828 -26.284 1.00 74.44 170 SER A C 1
ATOM 1388 O O . SER A 1 170 ? 22.027 -8.913 -26.026 1.00 74.44 170 SER A O 1
ATOM 1390 N N . PRO A 1 171 ? 22.381 -11.036 -26.688 1.00 79.25 171 PRO A N 1
ATOM 1391 C CA . PRO A 1 171 ? 20.962 -11.385 -26.766 1.00 79.25 171 PRO A CA 1
ATOM 1392 C C . PRO A 1 171 ? 20.252 -11.283 -25.408 1.00 79.25 171 PRO A C 1
ATOM 1394 O O . PRO A 1 171 ? 19.127 -10.796 -25.338 1.00 79.25 171 PRO A O 1
ATOM 1397 N N . ALA A 1 172 ? 20.927 -11.674 -24.321 1.00 82.00 172 ALA A N 1
ATOM 1398 C CA . ALA A 1 172 ? 20.360 -11.664 -22.975 1.00 82.00 172 ALA A CA 1
ATOM 1399 C C . ALA A 1 172 ? 20.027 -10.247 -22.475 1.00 82.00 172 ALA A C 1
ATOM 1401 O O . ALA A 1 172 ? 19.002 -10.055 -21.819 1.00 82.00 172 ALA A O 1
ATOM 1402 N N . LEU A 1 173 ? 20.850 -9.248 -22.819 1.00 81.88 173 LEU A N 1
ATOM 1403 C CA . LEU A 1 173 ? 20.573 -7.843 -22.511 1.00 81.88 173 LEU A CA 1
ATOM 1404 C C . LEU A 1 173 ? 19.357 -7.327 -23.291 1.00 81.88 173 LEU A C 1
ATOM 1406 O O . LEU A 1 173 ? 18.513 -6.621 -22.740 1.00 81.88 173 LEU A O 1
ATOM 1410 N N . CYS A 1 174 ? 19.254 -7.695 -24.571 1.00 81.31 174 CYS A N 1
ATOM 1411 C CA . CYS A 1 174 ? 18.118 -7.320 -25.412 1.00 81.31 174 CYS A CA 1
ATOM 1412 C C . CYS A 1 174 ? 16.810 -7.912 -24.866 1.00 81.31 174 CYS A C 1
ATOM 1414 O O . CYS A 1 174 ? 15.803 -7.210 -24.776 1.00 81.31 174 CYS A O 1
ATOM 1416 N N . ASP A 1 175 ? 16.837 -9.180 -24.448 1.00 85.06 175 ASP A N 1
ATOM 1417 C CA . ASP A 1 175 ? 15.701 -9.846 -23.806 1.00 85.06 175 ASP A CA 1
ATOM 1418 C C . ASP A 1 175 ? 15.321 -9.169 -22.485 1.00 85.06 175 ASP A C 1
ATOM 1420 O O . ASP A 1 175 ? 14.138 -8.973 -22.206 1.00 85.06 175 ASP A O 1
ATOM 1424 N N . LEU A 1 176 ? 16.307 -8.753 -21.686 1.00 86.88 176 LEU A N 1
ATOM 1425 C CA . LEU A 1 176 ? 16.053 -8.024 -20.449 1.00 86.88 176 LEU A CA 1
ATOM 1426 C C . LEU A 1 176 ? 15.336 -6.692 -20.717 1.00 86.88 176 LEU A C 1
ATOM 1428 O O . LEU A 1 176 ? 14.294 -6.431 -20.119 1.00 86.88 176 LEU A O 1
ATOM 1432 N N . PHE A 1 177 ? 15.828 -5.879 -21.656 1.00 86.75 177 PHE A N 1
ATOM 1433 C CA . PHE A 1 177 ? 15.179 -4.611 -22.006 1.00 86.75 177 PHE A CA 1
ATOM 1434 C C . PHE A 1 177 ? 13.778 -4.797 -22.596 1.00 86.75 177 PHE A C 1
ATOM 1436 O O . PHE A 1 177 ? 12.883 -4.028 -22.251 1.00 86.75 177 PHE A O 1
ATOM 1443 N N . ASN A 1 178 ? 13.557 -5.834 -23.414 1.00 86.38 178 ASN A N 1
ATOM 1444 C CA . ASN A 1 178 ? 12.232 -6.159 -23.954 1.00 86.38 178 ASN A CA 1
ATOM 1445 C C . ASN A 1 178 ? 11.190 -6.405 -22.852 1.00 86.38 178 ASN A C 1
ATOM 1447 O O . ASN A 1 178 ? 10.022 -6.062 -23.035 1.00 86.38 178 ASN A O 1
ATOM 1451 N N . ASN A 1 179 ? 11.613 -7.000 -21.734 1.00 87.94 179 ASN A N 1
ATOM 1452 C CA . ASN A 1 179 ? 10.745 -7.339 -20.610 1.00 87.94 179 ASN A CA 1
ATOM 1453 C C . ASN A 1 179 ? 10.592 -6.179 -19.610 1.00 87.94 179 ASN A C 1
ATOM 1455 O O . ASN A 1 179 ? 9.505 -5.972 -19.069 1.00 87.94 179 ASN A O 1
ATOM 1459 N N . ILE A 1 180 ? 11.661 -5.404 -19.381 1.00 88.94 180 ILE A N 1
ATOM 1460 C CA . ILE A 1 180 ? 11.671 -4.258 -18.456 1.00 88.94 180 ILE A CA 1
ATOM 1461 C C . ILE A 1 180 ? 10.925 -3.049 -19.041 1.00 88.94 180 ILE A C 1
ATOM 1463 O O . ILE A 1 180 ? 10.140 -2.409 -18.341 1.00 88.94 180 ILE A O 1
ATOM 1467 N N . LEU A 1 181 ? 11.144 -2.737 -20.322 1.00 88.38 181 LEU A N 1
ATOM 1468 C CA . LEU A 1 181 ? 10.515 -1.616 -21.033 1.00 88.38 181 LEU A CA 1
ATOM 1469 C C . LEU A 1 181 ? 9.266 -2.057 -21.815 1.00 88.38 181 LEU A C 1
ATOM 1471 O O . LEU A 1 181 ? 8.941 -1.505 -22.864 1.00 88.38 181 LEU A O 1
ATOM 1475 N N . GLU A 1 182 ? 8.548 -3.061 -21.310 1.00 87.94 182 GLU A N 1
ATOM 1476 C CA . GLU A 1 182 ? 7.243 -3.470 -21.834 1.00 87.94 182 GLU A CA 1
ATOM 1477 C C . GLU A 1 182 ? 6.188 -2.387 -21.516 1.00 87.94 182 GLU A C 1
ATOM 1479 O O . GLU A 1 182 ? 5.980 -2.080 -20.337 1.00 87.94 182 GLU A O 1
ATOM 1484 N N . PRO A 1 183 ? 5.528 -1.766 -22.517 1.00 85.44 183 PRO A N 1
ATOM 1485 C CA . PRO A 1 183 ? 4.557 -0.691 -22.284 1.00 85.44 183 PRO A CA 1
ATOM 1486 C C . PRO A 1 183 ? 3.353 -1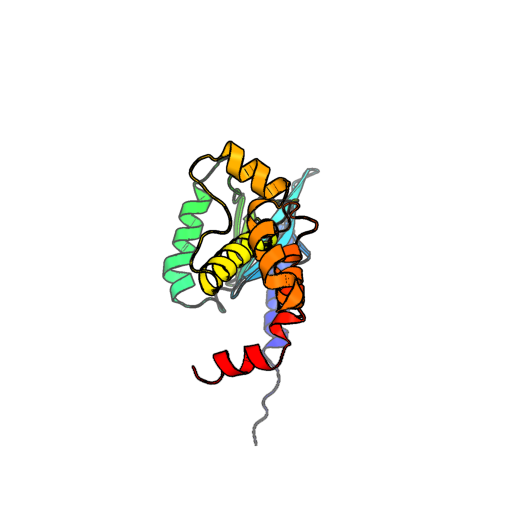.123 -21.450 1.00 85.44 183 PRO A C 1
ATOM 1488 O O . PRO A 1 183 ? 2.862 -0.346 -20.629 1.00 85.44 183 PRO A O 1
ATOM 1491 N N . ASP A 1 184 ? 2.902 -2.365 -21.620 1.00 85.06 184 ASP A N 1
ATOM 1492 C CA . ASP A 1 184 ? 1.811 -2.930 -20.837 1.00 85.06 184 ASP A CA 1
ATOM 1493 C C . ASP A 1 184 ? 2.310 -3.344 -19.444 1.00 85.06 184 ASP A C 1
ATOM 1495 O O . ASP A 1 184 ? 2.994 -4.354 -19.273 1.00 85.06 184 ASP A O 1
ATOM 1499 N N . ALA A 1 185 ? 1.944 -2.572 -18.417 1.00 83.12 185 ALA A N 1
ATOM 1500 C CA . ALA A 1 185 ? 2.367 -2.826 -17.040 1.00 83.12 185 ALA A CA 1
ATOM 1501 C C . ALA A 1 185 ? 1.958 -4.217 -16.517 1.00 83.12 185 ALA A C 1
ATOM 1503 O O . ALA A 1 185 ? 2.611 -4.721 -15.607 1.00 83.12 185 ALA A O 1
ATOM 1504 N N . ALA A 1 186 ? 0.913 -4.841 -17.080 1.00 82.81 186 ALA A N 1
ATOM 1505 C CA . ALA A 1 186 ? 0.493 -6.190 -16.701 1.00 82.81 186 ALA A CA 1
ATOM 1506 C C . ALA A 1 186 ? 1.368 -7.293 -17.323 1.00 82.81 186 ALA A C 1
ATOM 1508 O O . ALA A 1 186 ? 1.392 -8.410 -16.810 1.00 82.81 186 ALA A O 1
ATOM 1509 N N . LYS A 1 187 ? 2.074 -6.994 -18.421 1.00 86.44 187 LYS A N 1
ATOM 1510 C CA . LYS A 1 187 ? 3.005 -7.915 -19.100 1.00 86.44 187 LYS A CA 1
ATOM 1511 C C . LYS A 1 187 ? 4.465 -7.654 -18.741 1.00 86.44 187 LYS A C 1
ATOM 1513 O O . LYS A 1 187 ? 5.318 -8.495 -19.013 1.00 86.44 187 LYS A O 1
ATOM 1518 N N . ARG A 1 188 ? 4.753 -6.486 -18.168 1.00 90.38 188 ARG A N 1
ATOM 1519 C CA . ARG A 1 188 ? 6.090 -6.079 -17.744 1.00 90.38 188 ARG A CA 1
ATOM 1520 C C . ARG A 1 188 ? 6.605 -6.986 -16.635 1.00 90.38 188 ARG A C 1
ATOM 1522 O O . ARG A 1 188 ? 5.877 -7.290 -15.691 1.00 90.38 188 ARG A O 1
ATOM 1529 N N . CYS A 1 189 ? 7.872 -7.378 -16.735 1.00 87.25 189 CYS A N 1
ATOM 1530 C CA . CYS A 1 189 ? 8.474 -8.247 -15.735 1.00 87.25 189 CYS A CA 1
ATOM 1531 C C . CYS A 1 189 ? 8.558 -7.563 -14.364 1.00 87.25 189 CYS A C 1
ATOM 1533 O O . CYS A 1 189 ? 8.716 -6.346 -14.256 1.00 87.25 189 CYS A O 1
ATOM 1535 N N . ASN A 1 190 ? 8.507 -8.353 -13.300 1.00 86.31 190 ASN A N 1
ATOM 1536 C CA . ASN A 1 190 ? 8.735 -7.877 -11.943 1.00 86.31 190 ASN A CA 1
ATOM 1537 C C . ASN A 1 190 ? 10.224 -7.953 -11.550 1.00 86.31 190 ASN A C 1
ATOM 1539 O O . ASN A 1 190 ? 11.058 -8.539 -12.238 1.00 86.31 190 ASN A O 1
ATOM 1543 N N . ILE A 1 191 ? 10.567 -7.381 -10.394 1.00 83.25 191 ILE A N 1
ATOM 1544 C CA . ILE A 1 191 ? 11.956 -7.313 -9.918 1.00 83.25 191 ILE A CA 1
ATOM 1545 C C . ILE A 1 191 ? 12.607 -8.688 -9.687 1.00 83.25 191 ILE A C 1
ATOM 1547 O O . ILE A 1 191 ? 13.814 -8.831 -9.876 1.00 83.25 191 ILE A O 1
ATOM 1551 N N . ALA A 1 192 ? 11.833 -9.709 -9.305 1.00 81.81 192 ALA A N 1
ATOM 1552 C CA . ALA A 1 192 ? 12.361 -11.056 -9.091 1.00 81.81 192 ALA A CA 1
ATOM 1553 C C . ALA A 1 192 ? 12.712 -11.736 -10.425 1.00 81.81 192 ALA A C 1
ATOM 1555 O O . ALA A 1 192 ? 13.728 -12.427 -10.520 1.00 81.81 192 ALA A O 1
ATOM 1556 N N . GLU A 1 193 ? 11.915 -11.491 -11.466 1.00 87.06 193 GLU A N 1
ATOM 1557 C CA . GLU A 1 193 ? 12.188 -11.953 -12.831 1.00 87.06 193 GLU A CA 1
ATOM 1558 C C . GLU A 1 193 ? 13.424 -11.260 -13.421 1.00 87.06 193 GLU A C 1
ATOM 1560 O O . GLU A 1 193 ? 14.251 -11.920 -14.046 1.00 87.06 193 GLU A O 1
ATOM 1565 N N . ILE A 1 194 ? 13.611 -9.964 -13.145 1.00 86.56 194 ILE A N 1
ATOM 1566 C CA . ILE A 1 194 ? 14.823 -9.214 -13.521 1.00 86.56 194 ILE A CA 1
ATOM 1567 C C . ILE A 1 194 ? 16.060 -9.813 -12.853 1.00 86.56 194 ILE A C 1
ATOM 1569 O O . ILE A 1 194 ? 17.030 -10.129 -13.539 1.00 86.56 194 ILE A O 1
ATOM 1573 N N . ALA A 1 195 ? 16.022 -10.017 -11.532 1.00 82.12 195 ALA A N 1
ATOM 1574 C CA . ALA A 1 195 ? 17.133 -10.603 -10.775 1.00 82.12 195 ALA A CA 1
ATOM 1575 C C . ALA A 1 195 ? 17.506 -12.016 -11.263 1.00 82.12 195 ALA A C 1
ATOM 1577 O O . ALA A 1 195 ? 18.663 -12.428 -11.175 1.00 82.12 195 ALA A O 1
ATOM 1578 N N . SER A 1 196 ? 16.528 -12.740 -11.811 1.00 83.19 196 SER A N 1
ATOM 1579 C CA . SER A 1 196 ? 16.696 -14.084 -12.373 1.00 83.19 196 SER A CA 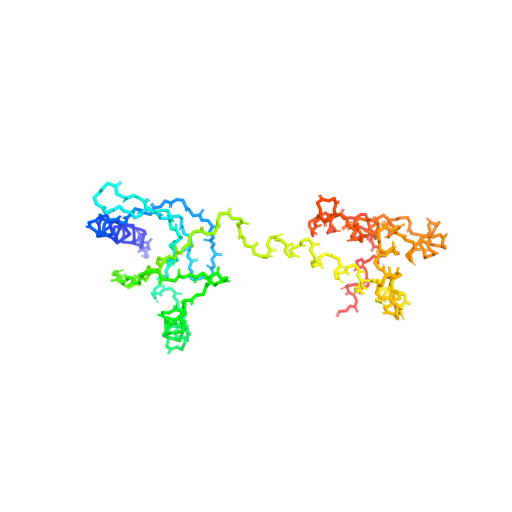1
ATOM 1580 C C . SER A 1 196 ? 17.005 -14.080 -13.876 1.00 83.19 196 SER A C 1
ATOM 1582 O O . SER A 1 196 ? 17.078 -15.144 -14.492 1.00 83.19 196 SER A O 1
ATOM 1584 N N . SER A 1 197 ? 17.152 -12.907 -14.497 1.00 84.94 197 SER A N 1
ATOM 1585 C CA . SER A 1 197 ? 17.395 -12.800 -15.935 1.00 84.94 197 SER A CA 1
ATOM 1586 C C . SER A 1 197 ? 18.774 -13.332 -16.312 1.00 84.94 197 SER A C 1
ATOM 1588 O O . SER A 1 197 ? 19.746 -13.168 -15.577 1.00 84.94 197 SER A O 1
ATOM 1590 N N . LYS A 1 198 ? 18.875 -13.929 -17.505 1.00 85.50 198 LYS A N 1
ATOM 1591 C CA . LYS A 1 198 ? 20.135 -14.491 -18.016 1.00 85.50 198 LYS A CA 1
ATOM 1592 C C . LYS A 1 198 ? 21.274 -13.472 -17.992 1.00 85.50 198 LYS A C 1
ATOM 1594 O O . LYS A 1 198 ? 22.373 -13.825 -17.601 1.00 85.50 198 LYS A O 1
ATOM 1599 N N . TRP A 1 199 ? 20.979 -12.211 -18.312 1.00 83.81 199 TRP A N 1
ATOM 1600 C CA . TRP A 1 199 ? 21.974 -11.141 -18.335 1.00 83.81 199 TRP A CA 1
ATOM 1601 C C . TRP A 1 199 ? 22.607 -10.880 -16.959 1.00 83.81 199 TRP A C 1
ATOM 1603 O O . TRP A 1 199 ? 23.818 -10.746 -16.858 1.00 83.81 199 TRP A O 1
ATOM 1613 N N . LEU A 1 200 ? 21.812 -10.881 -15.884 1.00 79.19 200 LEU A N 1
ATOM 1614 C CA . LEU A 1 200 ? 22.316 -10.723 -14.510 1.00 79.19 200 LEU A CA 1
ATOM 1615 C C . LEU A 1 200 ? 23.010 -11.982 -13.968 1.00 79.19 200 LEU A C 1
ATOM 1617 O O . LEU A 1 200 ? 23.767 -11.894 -13.004 1.00 79.19 200 LEU A O 1
ATOM 1621 N N . GLN A 1 201 ? 22.743 -13.140 -14.570 1.00 76.19 201 GLN A N 1
ATOM 1622 C CA . GLN A 1 201 ? 23.321 -14.429 -14.186 1.00 76.19 201 GLN A CA 1
ATOM 1623 C C . GLN A 1 201 ? 24.583 -14.789 -14.994 1.00 76.19 201 GLN A C 1
ATOM 1625 O O . GLN A 1 201 ? 25.267 -15.750 -14.649 1.00 76.19 201 GLN A O 1
ATOM 1630 N N . GLU A 1 202 ? 24.914 -14.046 -16.056 1.00 69.50 202 GLU A N 1
ATOM 1631 C CA . GLU A 1 202 ? 26.159 -14.226 -16.810 1.00 69.50 202 GLU A CA 1
ATOM 1632 C C . GLU A 1 202 ? 27.372 -13.854 -15.931 1.00 69.50 202 GLU A C 1
ATOM 1634 O O . GLU A 1 202 ? 27.444 -12.758 -15.369 1.00 69.50 202 GLU A O 1
ATOM 1639 N N . GLU A 1 203 ? 28.354 -14.762 -15.817 1.00 55.03 203 GLU A N 1
ATOM 1640 C CA . GLU A 1 203 ? 29.514 -14.635 -14.907 1.00 55.03 203 GLU A CA 1
ATOM 1641 C C . GLU A 1 203 ? 30.331 -13.340 -15.106 1.00 55.03 203 GLU A C 1
ATOM 1643 O O . GLU A 1 203 ? 31.013 -12.890 -14.186 1.00 55.03 203 GLU A O 1
ATOM 1648 N N . HIS A 1 204 ? 30.224 -12.685 -16.267 1.00 53.03 204 HIS A N 1
ATOM 1649 C CA . HIS A 1 204 ? 30.922 -11.432 -16.568 1.00 53.03 204 HIS A CA 1
ATOM 1650 C C . HIS A 1 204 ? 30.347 -10.201 -15.837 1.00 53.03 204 HIS A C 1
ATOM 1652 O O . HIS A 1 204 ? 31.096 -9.283 -15.506 1.00 53.03 204 HIS A O 1
ATOM 1658 N N . CYS A 1 205 ? 29.045 -10.179 -15.519 1.00 45.00 205 CYS A N 1
ATOM 1659 C CA . CYS A 1 205 ? 28.423 -9.075 -14.773 1.00 45.00 205 CYS A CA 1
ATOM 1660 C C . CYS A 1 205 ? 28.798 -9.084 -13.282 1.00 45.00 205 CYS A C 1
ATOM 1662 O O . CYS A 1 205 ? 28.830 -8.034 -12.640 1.00 45.00 205 CYS A O 1
ATOM 1664 N N . VAL A 1 206 ? 29.128 -10.257 -12.732 1.00 42.84 206 VAL A N 1
ATOM 1665 C CA . VAL A 1 206 ? 29.516 -10.417 -11.322 1.00 42.84 206 VAL A CA 1
ATOM 1666 C C . VAL A 1 206 ? 30.927 -9.878 -11.058 1.00 42.84 206 VAL A C 1
ATOM 1668 O O . VAL A 1 206 ? 31.192 -9.406 -9.955 1.00 42.84 206 VAL A O 1
ATOM 1671 N N . GLN A 1 207 ? 31.820 -9.885 -12.053 1.00 40.56 207 GLN A N 1
ATOM 1672 C CA . GLN A 1 207 ? 33.198 -9.418 -11.873 1.00 40.56 207 GLN A CA 1
ATOM 1673 C C . GLN A 1 207 ? 33.282 -7.889 -11.702 1.00 40.56 207 GLN A C 1
ATOM 1675 O O . GLN A 1 207 ? 33.976 -7.412 -10.812 1.00 40.56 207 GLN A O 1
ATOM 1680 N N . ILE A 1 208 ? 32.483 -7.123 -12.456 1.00 42.53 208 ILE A N 1
ATOM 1681 C CA . ILE A 1 208 ? 32.426 -5.648 -12.366 1.00 42.53 208 ILE A CA 1
ATOM 1682 C C . ILE A 1 208 ? 31.897 -5.173 -10.999 1.00 42.53 208 ILE A C 1
ATOM 1684 O O . ILE A 1 208 ? 32.267 -4.102 -10.529 1.00 42.53 208 ILE A O 1
ATOM 1688 N N . LEU A 1 209 ? 31.057 -5.975 -10.338 1.00 36.81 209 LEU A N 1
ATOM 1689 C CA . LEU A 1 209 ? 30.519 -5.675 -9.006 1.00 36.81 209 LEU A CA 1
ATOM 1690 C C . LEU A 1 209 ? 31.385 -6.199 -7.850 1.00 36.81 209 LEU A C 1
ATOM 1692 O O . LEU A 1 209 ? 31.131 -5.829 -6.709 1.00 36.81 209 LEU A O 1
ATOM 1696 N N . ARG A 1 210 ? 32.363 -7.077 -8.113 1.00 35.47 210 ARG A N 1
ATOM 1697 C CA . ARG A 1 210 ? 33.296 -7.596 -7.095 1.00 35.47 210 ARG A CA 1
ATOM 1698 C C . ARG A 1 210 ? 34.564 -6.756 -6.948 1.00 35.47 210 ARG A C 1
ATOM 1700 O O . ARG A 1 210 ? 35.198 -6.841 -5.902 1.00 35.47 210 ARG A O 1
ATOM 1707 N N . ASP A 1 211 ? 34.896 -5.963 -7.963 1.00 37.22 211 ASP A N 1
ATOM 1708 C CA . ASP A 1 211 ? 36.073 -5.086 -7.982 1.00 37.22 211 ASP A CA 1
ATOM 1709 C C . ASP A 1 211 ? 35.736 -3.613 -7.628 1.00 37.22 211 ASP A C 1
ATOM 1711 O O . ASP A 1 211 ? 36.564 -2.720 -7.820 1.00 37.22 211 ASP A O 1
ATOM 1715 N N . LEU A 1 212 ? 34.535 -3.368 -7.081 1.00 35.94 212 LEU A N 1
ATOM 1716 C CA . LEU A 1 212 ? 34.115 -2.138 -6.386 1.00 35.94 212 LEU A CA 1
ATOM 1717 C C . LEU A 1 212 ? 33.922 -2.420 -4.890 1.00 35.94 212 LEU A C 1
ATOM 1719 O O . LEU A 1 212 ? 34.226 -1.510 -4.086 1.00 35.94 212 LEU A O 1
#

pLDDT: mean 76.66, std 16.3, range [29.14, 96.81]

Solvent-accessible surface area (backbone atoms only — not comparable to full-atom values): 12167 Å² total; per-residue (Å²): 136,86,86,86,74,90,61,72,64,64,56,56,52,52,54,51,52,53,45,51,53,54,36,43,77,74,26,35,46,80,58,60,78,78,46,76,56,100,51,34,40,27,20,36,26,39,40,48,61,88,93,47,73,47,71,25,27,30,43,38,35,41,55,88,72,38,55,69,64,47,62,74,55,46,48,60,50,51,51,57,54,46,70,71,54,85,51,101,90,51,85,41,56,79,47,78,48,78,51,96,65,28,37,39,38,33,24,62,52,68,87,84,66,58,68,63,71,64,37,54,44,52,51,34,35,53,49,40,48,51,54,41,29,74,75,66,78,41,76,58,60,64,73,92,40,62,72,60,30,55,50,30,48,70,68,54,52,57,51,44,62,56,41,66,74,35,47,88,80,41,49,46,53,45,55,48,49,58,32,31,58,33,71,52,58,91,75,27,49,48,73,67,56,53,69,67,27,66,46,66,64,37,75,73,58,53,54,70,67,68,79,108

Sequence (212 aa):
MSLFRFHKSKSIYNETIENFKCLKRLGYVIGQKIGEGAYSKVCIALFTRGDVQKKLACKIINKKRARSELMNKFLPREISIVSMIDHPNIVNVLNILEINNTLYMFMDYCKNGDLLEYLRTHDVWSLGCILFIMLFASMPFDDSNVTKMLRSQQEKSAYFDVCRVWRNSSPALCDLFNNILEPDAAKRCNIAEIASSKWLQEEHCVQILRDL

Secondary structure (DSSP, 8-state):
-------HHHHHHHHHHHHHHHHHHTTEEEEEEEEE-SSEEEEEEEEEETTEEEEEEEEEEETTTS-HHIIIIIHHHHHHHHTT---TTS--EEEEEEETTEEEEEEE--TT--HHHHHHHHHHHHHHHHHHHHHHSS-SS--S-HHHHHHHHHTT-TTHHHHHHHTTT-HHHHHHHHHHT-SSTTTSPPHHHHHTSHHHHSHHHHHHHH--

Radius of gyration: 25.27 Å; Cα contacts (8 Å, |Δi|>4): 233; chains: 1; bounding box: 64×40×70 Å

Organism: Photinus pyralis (NCBI:txid7054)

Nearest PDB structures (foldseek):
  6e4u-assembly1_A  TM=4.698E-01  e=8.856E-08  Rattus norvegicus
  3bce-assembly3_C  TM=7.115E-01  e=3.116E-04  Homo sapiens
  5nka-assembly1_A  TM=4.725E-01  e=1.209E-04  Homo sapiens
  5i9u-assembly1_A  TM=4.715E-01  e=1.532E-04  Homo sapiens
  6tu9-assembly1_A  TM=6.291E-01  e=4.445E-04  Homo sapiens

Foldseek 3Di:
DDDPDPPVPVVVVVQVVVVQVVCVVQQKHWAAWDDDDPFWTKTWIWGDDPPDIDIWIKIKGQQVRDDPCCVPPVVVVVCVVLQPDDDPPDWHFPDWDDGPSMIITTIHDDPVGDVVVVCQLVVLQVVLQVVCCVVPVDGLFDPPDPVVRVVCLQVVPSCVVVCVVCCVPCVQVVVLSCQSSPPPSVSRDGPVVSCVGPVVVPPVVVVVVVVD